Protein AF-A0A1Q4DWU5-F1 (afdb_monomer)

Solvent-accessible surface area (backbone atoms only — not comparable to full-atom values): 11164 Å² total; per-residue (Å²): 137,92,75,84,68,72,57,76,42,48,89,75,45,65,51,62,56,67,57,44,52,47,41,20,45,49,22,41,52,45,19,73,73,72,63,40,45,32,30,39,18,28,16,42,32,33,36,22,59,50,69,76,52,41,38,74,45,54,59,49,77,77,74,81,66,44,69,54,53,47,50,46,49,28,48,32,16,44,53,54,50,30,61,77,66,71,48,82,87,72,69,56,56,65,53,18,52,76,57,73,41,86,69,61,72,54,55,100,68,55,66,48,24,28,48,18,30,27,44,37,37,30,33,39,65,58,57,45,51,101,82,64,69,51,57,68,76,54,96,66,51,52,55,46,97,88,65,49,71,50,50,31,70,57,48,25,52,52,50,52,66,70,70,53,86,86,74,51,72,69,58,51,52,49,48,43,51,54,16,45,52,49,28,54,48,17,54,52,44,47,53,50,36,55,49,52,52,53,56,62,75,73,110

Structure (mmCIF, N/CA/C/O backbone):
data_AF-A0A1Q4DWU5-F1
#
_entry.id   AF-A0A1Q4DWU5-F1
#
loop_
_atom_site.group_PDB
_atom_site.id
_atom_site.type_symbol
_atom_site.label_atom_id
_atom_site.label_alt_id
_atom_site.label_comp_id
_atom_site.label_asym_id
_atom_site.label_entity_id
_atom_site.label_seq_id
_atom_site.pdbx_PDB_ins_code
_atom_site.Cartn_x
_atom_site.Cartn_y
_atom_site.Cartn_z
_atom_site.occupancy
_atom_site.B_iso_or_equiv
_atom_site.auth_seq_id
_atom_site.auth_comp_id
_atom_site.auth_asym_id
_atom_site.auth_atom_id
_atom_site.pdbx_PDB_model_num
ATOM 1 N N . MET A 1 1 ? -1.411 -26.785 6.746 1.00 30.00 1 MET A N 1
ATOM 2 C CA . MET A 1 1 ? -1.845 -26.605 5.343 1.00 30.00 1 MET A CA 1
ATOM 3 C C . MET A 1 1 ? -2.595 -25.284 5.249 1.00 30.00 1 MET A C 1
ATOM 5 O O . MET A 1 1 ? -3.750 -25.241 5.637 1.00 30.00 1 MET A O 1
ATOM 9 N N . VAL A 1 2 ? -1.939 -24.207 4.807 1.00 31.06 2 VAL A N 1
ATOM 10 C CA . VAL A 1 2 ? -2.615 -22.967 4.379 1.00 31.06 2 VAL A CA 1
ATOM 11 C C . VAL A 1 2 ? -2.382 -22.872 2.876 1.00 31.06 2 VAL A C 1
ATOM 13 O O . VAL A 1 2 ? -1.533 -22.138 2.388 1.00 31.06 2 VAL A O 1
ATOM 16 N N . THR A 1 3 ? -3.029 -23.775 2.150 1.00 35.12 3 THR A N 1
ATOM 17 C CA . THR A 1 3 ? -3.016 -23.821 0.689 1.00 35.12 3 THR A CA 1
ATOM 18 C C . THR A 1 3 ? -4.272 -23.129 0.184 1.00 35.12 3 THR A C 1
ATOM 20 O O . THR A 1 3 ? -5.375 -23.575 0.480 1.00 35.12 3 THR A O 1
ATOM 23 N N . SER A 1 4 ? -4.084 -22.067 -0.599 1.00 34.62 4 SER A 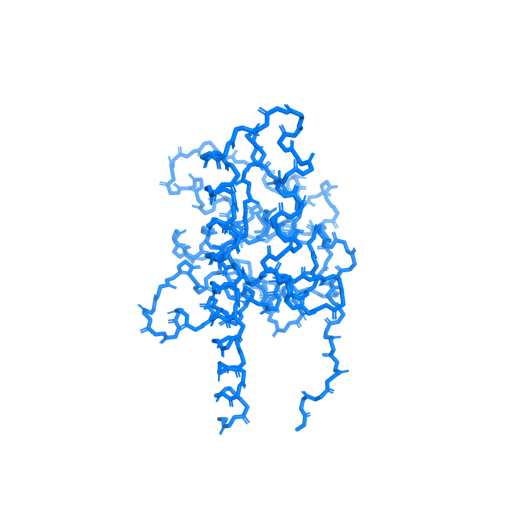N 1
ATOM 24 C CA . SER A 1 4 ? -5.008 -21.643 -1.659 1.00 34.62 4 SER A CA 1
ATOM 25 C C . SER A 1 4 ? -6.453 -21.317 -1.272 1.00 34.62 4 SER A C 1
ATOM 27 O O . SER A 1 4 ? -7.364 -21.538 -2.061 1.00 34.62 4 SER A O 1
ATOM 29 N N . ALA A 1 5 ? -6.669 -20.676 -0.130 1.00 36.44 5 ALA A N 1
ATOM 30 C CA . ALA A 1 5 ? -7.595 -19.556 -0.154 1.00 36.44 5 ALA A CA 1
ATOM 31 C C . ALA A 1 5 ? -6.718 -18.321 -0.348 1.00 36.44 5 ALA A C 1
ATOM 33 O O . ALA A 1 5 ? -6.124 -17.818 0.604 1.00 36.44 5 ALA A O 1
ATOM 34 N N . LEU A 1 6 ? -6.603 -17.832 -1.586 1.00 45.16 6 LEU A N 1
ATOM 35 C CA . LEU A 1 6 ? -6.557 -16.383 -1.739 1.00 45.16 6 LEU A CA 1
ATOM 36 C C . LEU A 1 6 ? -7.741 -15.902 -0.898 1.00 45.16 6 LEU A C 1
ATOM 38 O O . LEU A 1 6 ? -8.879 -16.150 -1.292 1.00 45.16 6 LEU A O 1
ATOM 42 N N . LEU A 1 7 ? -7.502 -15.347 0.298 1.00 51.59 7 LEU A N 1
ATOM 43 C CA . LEU A 1 7 ? -8.515 -14.518 0.946 1.00 51.59 7 LEU A CA 1
ATOM 44 C C . LEU A 1 7 ? -8.935 -13.574 -0.165 1.00 51.59 7 LEU A C 1
ATOM 46 O O . LEU A 1 7 ? -8.073 -12.864 -0.689 1.00 51.59 7 LEU A O 1
ATOM 50 N N . ALA A 1 8 ? -10.169 -13.731 -0.646 1.00 59.22 8 ALA A N 1
ATOM 51 C CA . ALA A 1 8 ? -10.635 -13.044 -1.831 1.00 59.22 8 ALA A CA 1
ATOM 52 C C . ALA A 1 8 ? -10.544 -11.563 -1.499 1.00 59.22 8 ALA A C 1
ATOM 54 O O . ALA A 1 8 ? -11.372 -11.043 -0.750 1.00 59.22 8 ALA A O 1
ATOM 55 N N . ALA A 1 9 ? -9.457 -10.926 -1.937 1.00 65.94 9 ALA A N 1
ATOM 56 C CA . ALA A 1 9 ? -9.228 -9.545 -1.592 1.00 65.94 9 ALA A CA 1
ATOM 57 C C . ALA A 1 9 ? -10.426 -8.765 -2.140 1.00 65.94 9 ALA A C 1
ATOM 59 O O . ALA A 1 9 ? -10.923 -9.116 -3.220 1.00 65.94 9 ALA A O 1
ATOM 60 N N . PRO A 1 10 ? -10.937 -7.775 -1.399 1.00 80.25 10 PRO A N 1
ATOM 61 C CA . PRO A 1 10 ? -12.191 -7.152 -1.771 1.00 80.25 10 PRO A CA 1
ATOM 62 C C . PRO A 1 10 ? -12.153 -6.631 -3.212 1.00 80.25 10 PRO A C 1
ATOM 64 O O . PRO A 1 10 ? -11.200 -5.967 -3.616 1.00 80.25 10 PRO A O 1
ATOM 67 N N . SER A 1 11 ? -13.194 -6.914 -3.997 1.00 85.00 11 SER A N 1
ATOM 68 C CA . SER A 1 11 ? -13.234 -6.583 -5.432 1.00 85.00 11 SER A CA 1
ATOM 69 C C . SER A 1 11 ? -13.204 -5.081 -5.726 1.00 85.00 11 SER A C 1
ATOM 71 O O . SER A 1 11 ? -13.008 -4.685 -6.869 1.00 85.00 11 SER A O 1
ATOM 73 N N . TRP A 1 12 ? -13.428 -4.243 -4.711 1.00 91.44 12 TRP A N 1
ATOM 74 C CA . TRP A 1 12 ? -13.383 -2.787 -4.822 1.00 91.44 12 TRP A CA 1
ATOM 75 C C . TRP A 1 12 ? -11.960 -2.215 -4.787 1.00 91.44 12 TRP A C 1
ATOM 77 O O . TRP A 1 12 ? -11.798 -1.024 -5.049 1.00 91.44 12 TRP A O 1
ATOM 87 N N . LEU A 1 13 ? -10.942 -3.015 -4.443 1.00 90.88 13 LEU A N 1
ATOM 88 C CA . LEU A 1 13 ? -9.556 -2.552 -4.395 1.00 90.88 13 LEU A CA 1
ATOM 89 C C . LEU A 1 13 ? -9.135 -1.975 -5.751 1.00 90.88 13 LEU A C 1
ATOM 91 O O . LEU A 1 13 ? -9.253 -2.625 -6.787 1.00 90.88 13 LEU A O 1
ATOM 95 N N . ALA A 1 14 ? -8.550 -0.780 -5.732 1.00 90.75 14 ALA A N 1
ATOM 96 C CA . ALA A 1 14 ? -7.995 -0.144 -6.926 1.00 90.75 14 ALA A CA 1
ATOM 97 C C . ALA A 1 14 ? -6.667 -0.782 -7.383 1.00 90.75 14 ALA A C 1
ATOM 99 O O . ALA A 1 14 ? -6.064 -0.349 -8.365 1.00 90.75 14 ALA A O 1
ATOM 100 N N . VAL A 1 15 ? -6.174 -1.777 -6.642 1.00 88.00 15 VAL A N 1
ATOM 101 C CA . VAL A 1 15 ? -4.886 -2.441 -6.851 1.00 88.00 15 VAL A CA 1
ATOM 102 C C . VAL A 1 15 ? -5.065 -3.959 -6.826 1.00 88.00 15 VAL A C 1
ATOM 104 O O . VAL A 1 15 ? -5.954 -4.452 -6.128 1.00 88.00 15 VAL A O 1
ATOM 107 N N . PRO A 1 16 ? -4.212 -4.726 -7.527 1.00 86.94 16 PRO A N 1
ATOM 108 C CA . PRO A 1 16 ? -4.293 -6.180 -7.496 1.00 86.94 16 PRO A CA 1
ATOM 109 C C . PRO A 1 16 ? -4.149 -6.736 -6.075 1.00 86.94 16 PRO A C 1
ATOM 111 O O . PRO A 1 16 ? -3.271 -6.321 -5.315 1.00 86.94 16 PRO A O 1
ATOM 114 N N . ALA A 1 17 ? -4.953 -7.749 -5.749 1.00 86.69 17 ALA A N 1
ATOM 115 C CA . ALA A 1 17 ? -4.911 -8.472 -4.475 1.00 86.69 17 ALA A CA 1
ATOM 116 C C . ALA A 1 17 ? -3.486 -8.903 -4.084 1.00 86.69 17 ALA A C 1
ATOM 118 O O . ALA A 1 17 ? -3.044 -8.701 -2.953 1.00 86.69 17 ALA A O 1
ATOM 119 N N . ALA A 1 18 ? -2.744 -9.450 -5.052 1.00 87.25 18 ALA A N 1
ATOM 120 C CA . ALA A 1 18 ? -1.368 -9.900 -4.867 1.00 87.25 18 ALA A CA 1
ATOM 121 C C . ALA A 1 18 ? -0.446 -8.778 -4.365 1.00 87.25 18 ALA A C 1
ATOM 123 O O . ALA A 1 18 ? 0.416 -9.022 -3.527 1.00 87.25 18 ALA A O 1
ATOM 124 N N . SER A 1 19 ? -0.661 -7.536 -4.808 1.00 90.69 19 SER A N 1
ATOM 125 C CA . SER A 1 19 ? 0.119 -6.392 -4.338 1.00 90.69 19 SER A CA 1
ATOM 126 C C . SER A 1 19 ? -0.148 -6.085 -2.864 1.00 90.69 19 SER A C 1
ATOM 128 O O . SER A 1 19 ? 0.784 -5.725 -2.147 1.00 90.69 19 SER A O 1
ATOM 130 N N . VAL A 1 20 ? -1.393 -6.226 -2.392 1.00 92.12 20 VAL A N 1
ATOM 131 C CA . VAL A 1 20 ? -1.734 -6.036 -0.969 1.00 92.12 20 VAL A CA 1
ATOM 132 C C . VAL A 1 20 ? -1.068 -7.119 -0.120 1.00 92.12 20 VAL A C 1
ATOM 134 O O . VAL A 1 20 ? -0.499 -6.819 0.929 1.00 92.12 20 VAL A O 1
ATOM 137 N N . PHE A 1 21 ? -1.052 -8.361 -0.608 1.00 91.69 21 PHE A N 1
ATOM 138 C CA . PHE A 1 21 ? -0.332 -9.460 0.035 1.00 91.69 21 PHE A CA 1
ATOM 139 C C . PHE A 1 21 ? 1.185 -9.243 0.078 1.00 91.69 21 PHE A C 1
ATOM 141 O O . PHE A 1 21 ? 1.796 -9.452 1.126 1.00 91.69 21 PHE A O 1
ATOM 148 N N . ASP A 1 22 ? 1.804 -8.806 -1.021 1.00 94.12 22 ASP A N 1
ATOM 149 C CA . ASP A 1 22 ? 3.233 -8.477 -1.039 1.00 94.12 22 ASP A CA 1
ATOM 150 C C . ASP A 1 22 ? 3.536 -7.339 -0.043 1.00 94.12 22 ASP A C 1
ATOM 152 O O . ASP A 1 22 ? 4.499 -7.429 0.721 1.00 94.12 22 ASP A O 1
ATOM 156 N N . ALA A 1 23 ? 2.684 -6.304 0.010 1.00 95.38 23 ALA A N 1
ATOM 157 C CA . ALA A 1 23 ? 2.821 -5.189 0.949 1.00 95.38 23 ALA A CA 1
ATOM 158 C C . ALA A 1 23 ? 2.743 -5.651 2.410 1.00 95.38 23 ALA A C 1
ATOM 160 O O . ALA A 1 23 ? 3.571 -5.234 3.219 1.00 95.38 23 ALA A O 1
ATOM 161 N N . LEU A 1 24 ? 1.795 -6.540 2.734 1.00 95.44 24 LEU A N 1
ATOM 162 C CA . LEU A 1 24 ? 1.675 -7.156 4.055 1.00 95.44 24 LEU A CA 1
ATOM 163 C C . LEU A 1 24 ? 2.987 -7.820 4.471 1.00 95.44 24 LEU A C 1
ATOM 165 O O . LEU A 1 24 ? 3.524 -7.505 5.531 1.00 95.44 24 LEU A O 1
ATOM 169 N N . TRP A 1 25 ? 3.497 -8.741 3.651 1.00 95.75 25 TRP A N 1
ATOM 170 C CA . TRP A 1 25 ? 4.667 -9.530 4.023 1.00 95.75 25 TRP A CA 1
ATOM 171 C C . TRP A 1 25 ? 5.922 -8.673 4.124 1.00 95.75 25 TRP A C 1
ATOM 173 O O . TRP A 1 25 ? 6.641 -8.786 5.112 1.00 95.75 25 TRP A O 1
ATOM 183 N N . LEU A 1 26 ? 6.167 -7.788 3.156 1.00 97.06 26 LEU A N 1
ATOM 184 C CA . LEU A 1 26 ? 7.349 -6.925 3.169 1.00 97.06 26 LEU A CA 1
ATOM 185 C C . LEU A 1 26 ? 7.334 -5.972 4.368 1.00 97.06 26 LEU A C 1
ATOM 187 O O . LEU A 1 26 ? 8.302 -5.943 5.126 1.00 97.06 26 LEU A O 1
ATOM 191 N N . ALA A 1 27 ? 6.213 -5.290 4.613 1.00 97.19 27 ALA A N 1
ATOM 192 C CA . ALA A 1 27 ? 6.087 -4.393 5.758 1.00 97.19 27 ALA A CA 1
ATOM 193 C C . ALA A 1 27 ? 6.145 -5.143 7.100 1.00 97.19 27 ALA A C 1
ATOM 195 O O . ALA A 1 27 ? 6.739 -4.659 8.061 1.00 97.19 27 ALA A O 1
ATOM 196 N N . PHE A 1 28 ? 5.585 -6.355 7.175 1.00 95.50 28 PHE A N 1
ATOM 197 C CA . PHE A 1 28 ? 5.704 -7.201 8.363 1.00 95.50 28 PHE A CA 1
ATOM 198 C C . PHE A 1 28 ? 7.158 -7.601 8.632 1.00 95.50 28 PHE A C 1
ATOM 200 O O . PHE A 1 28 ? 7.596 -7.590 9.783 1.00 95.50 28 PHE A O 1
ATOM 207 N N . GLY A 1 29 ? 7.915 -7.939 7.585 1.00 95.25 29 GLY A N 1
ATOM 208 C CA . GLY A 1 29 ? 9.342 -8.234 7.684 1.00 95.25 29 GLY A CA 1
ATOM 209 C C . GLY A 1 29 ? 10.140 -7.053 8.233 1.00 95.25 29 GLY A C 1
ATOM 210 O O . GLY A 1 29 ? 10.940 -7.242 9.152 1.00 95.25 29 GLY A O 1
ATOM 211 N N . ASP A 1 30 ? 9.875 -5.852 7.717 1.00 94.69 30 ASP A N 1
ATOM 212 C CA . ASP A 1 30 ? 10.510 -4.615 8.175 1.00 94.69 30 ASP A CA 1
ATOM 213 C C . ASP A 1 30 ? 10.154 -4.331 9.640 1.00 94.69 30 ASP A C 1
ATOM 215 O O . ASP A 1 30 ? 11.046 -4.230 10.481 1.00 94.69 30 ASP A O 1
ATOM 219 N N . TRP A 1 31 ? 8.865 -4.342 10.000 1.00 94.94 31 TRP A N 1
ATOM 220 C CA . TRP A 1 31 ? 8.426 -4.140 11.385 1.00 94.94 31 TRP A CA 1
ATOM 221 C C . TRP A 1 31 ? 9.013 -5.174 12.354 1.00 94.94 31 TRP A C 1
ATOM 223 O O . TRP A 1 31 ? 9.442 -4.828 13.456 1.00 94.94 31 TRP A O 1
ATOM 233 N N . ARG A 1 32 ? 9.073 -6.452 11.9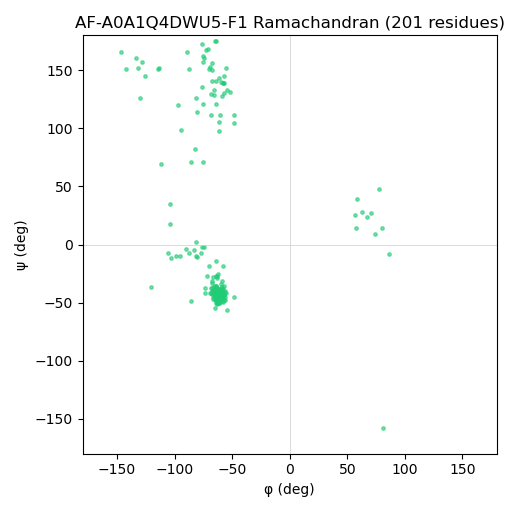65 1.00 93.50 32 ARG A N 1
ATOM 234 C CA . ARG A 1 32 ? 9.641 -7.514 12.808 1.00 93.50 32 ARG A CA 1
ATOM 235 C C . ARG A 1 32 ? 11.134 -7.305 13.062 1.00 93.50 32 ARG A C 1
ATOM 237 O O . ARG A 1 32 ? 11.602 -7.648 14.147 1.00 93.50 32 ARG A O 1
ATOM 244 N N . HIS A 1 33 ? 11.868 -6.786 12.080 1.00 92.00 33 HIS A N 1
ATOM 245 C CA . HIS A 1 33 ? 13.316 -6.623 12.164 1.00 92.00 33 HIS A CA 1
ATOM 246 C C . HIS A 1 33 ? 13.734 -5.311 12.836 1.00 92.00 33 HIS A C 1
ATOM 248 O O . HIS A 1 33 ? 14.567 -5.333 13.737 1.00 92.00 33 HIS A O 1
ATOM 254 N N . SER A 1 34 ? 13.153 -4.182 12.426 1.00 91.75 34 SER A N 1
ATOM 255 C CA . SER A 1 34 ? 13.571 -2.841 12.858 1.00 91.75 34 SER A CA 1
ATOM 256 C C . SER A 1 34 ? 12.626 -2.187 13.865 1.00 91.75 34 SER A C 1
ATOM 258 O O . SER A 1 34 ? 12.946 -1.122 14.385 1.00 91.75 34 SER A O 1
ATOM 260 N N . ARG A 1 35 ? 11.462 -2.796 14.141 1.00 93.88 35 ARG A N 1
ATOM 261 C CA . ARG A 1 35 ? 10.367 -2.187 14.920 1.00 93.88 35 ARG A CA 1
ATOM 262 C C . ARG A 1 35 ? 9.875 -0.857 14.342 1.00 93.88 35 ARG A C 1
ATOM 264 O O . ARG A 1 35 ? 9.283 -0.064 15.067 1.00 93.88 35 ARG A O 1
ATOM 271 N N . ASP A 1 36 ? 10.051 -0.647 13.036 1.00 96.25 36 ASP A N 1
ATOM 272 C CA . ASP A 1 36 ? 9.514 0.516 12.331 1.00 96.25 36 ASP A CA 1
ATOM 273 C C . ASP A 1 36 ? 7.979 0.551 12.427 1.00 96.25 36 ASP A C 1
ATOM 275 O O . ASP A 1 36 ? 7.271 -0.288 11.862 1.00 96.25 36 ASP A O 1
ATOM 279 N N . LEU A 1 37 ? 7.458 1.533 13.166 1.00 97.06 37 LEU A N 1
ATOM 280 C CA . LEU A 1 37 ? 6.027 1.705 13.403 1.00 97.06 37 LEU A CA 1
ATOM 281 C C . LEU A 1 37 ? 5.259 2.075 12.130 1.00 97.06 37 LEU A C 1
ATOM 283 O O . LEU A 1 37 ? 4.091 1.700 12.014 1.00 97.06 37 LEU A O 1
ATOM 287 N N . HIS A 1 38 ? 5.899 2.738 11.161 1.00 97.19 38 HIS A N 1
ATOM 288 C CA . HIS A 1 38 ? 5.291 2.982 9.855 1.00 97.19 38 HIS A CA 1
ATOM 289 C C . HIS A 1 38 ? 5.025 1.658 9.144 1.00 97.19 38 HIS A C 1
ATOM 291 O O . HIS A 1 38 ? 3.894 1.389 8.737 1.00 97.19 38 HIS A O 1
ATOM 297 N N . ALA A 1 39 ? 6.039 0.792 9.074 1.00 97.19 39 ALA A N 1
ATOM 298 C CA . ALA A 1 39 ? 5.903 -0.550 8.519 1.00 97.19 39 ALA A CA 1
ATOM 299 C C . ALA A 1 39 ? 4.864 -1.388 9.289 1.00 97.19 39 ALA A C 1
ATOM 301 O O . ALA A 1 39 ? 4.073 -2.106 8.679 1.00 97.19 39 ALA A O 1
ATOM 302 N N . GLY A 1 40 ? 4.787 -1.236 10.616 1.00 97.06 40 GLY A N 1
ATOM 303 C CA . GLY A 1 40 ? 3.744 -1.855 11.442 1.00 97.06 40 GLY A CA 1
ATOM 304 C C . GLY A 1 40 ? 2.329 -1.433 11.028 1.00 97.06 40 GLY A C 1
ATOM 305 O O . GLY A 1 40 ? 1.472 -2.289 10.795 1.00 97.06 40 GLY A O 1
ATOM 306 N N . GLY A 1 41 ? 2.104 -0.127 10.853 1.00 97.62 41 GLY A N 1
ATOM 307 C CA . GLY A 1 41 ? 0.837 0.418 10.362 1.00 97.62 41 GLY A CA 1
ATOM 308 C C . GLY A 1 41 ? 0.473 -0.094 8.964 1.00 97.62 41 GLY A C 1
ATOM 309 O O . GLY A 1 41 ? -0.676 -0.475 8.732 1.00 97.62 41 GLY A O 1
ATOM 310 N N . VAL A 1 42 ? 1.448 -0.184 8.050 1.00 97.81 42 VAL A N 1
ATOM 311 C CA . VAL A 1 42 ? 1.253 -0.771 6.710 1.00 97.81 42 VAL A CA 1
ATOM 312 C C . VAL A 1 42 ? 0.844 -2.243 6.807 1.00 97.81 42 VAL A C 1
ATOM 314 O O . VAL A 1 42 ? -0.163 -2.643 6.221 1.00 97.81 42 VAL A O 1
ATOM 317 N N . ALA A 1 43 ? 1.587 -3.046 7.572 1.00 96.62 43 ALA A N 1
ATOM 318 C CA . ALA A 1 43 ? 1.354 -4.481 7.697 1.00 96.62 43 ALA A CA 1
ATOM 319 C C . ALA A 1 43 ? -0.027 -4.794 8.291 1.00 96.62 43 ALA A C 1
ATOM 321 O O . ALA A 1 43 ? -0.772 -5.597 7.733 1.00 96.62 43 ALA A O 1
ATOM 322 N N . VAL A 1 44 ? -0.410 -4.140 9.394 1.00 96.00 44 VAL A N 1
ATOM 323 C CA . VAL A 1 44 ? -1.722 -4.379 10.023 1.00 96.00 44 VAL A CA 1
ATOM 324 C C . VAL A 1 44 ? -2.861 -3.953 9.104 1.00 96.00 44 VAL A C 1
ATOM 326 O O . VAL A 1 44 ? -3.849 -4.674 8.995 1.00 96.00 44 VAL A O 1
ATOM 329 N N . THR A 1 45 ? -2.703 -2.843 8.386 1.00 96.94 45 THR A N 1
ATOM 330 C CA . THR A 1 45 ? -3.707 -2.381 7.421 1.00 96.94 45 THR A CA 1
ATOM 331 C C . THR A 1 45 ? -3.874 -3.362 6.266 1.00 96.94 45 THR A C 1
ATOM 333 O O . THR A 1 45 ? -4.998 -3.716 5.922 1.00 96.94 45 THR A O 1
ATOM 336 N N . ALA A 1 46 ? -2.776 -3.854 5.687 1.00 95.25 46 ALA A N 1
ATOM 337 C CA . ALA A 1 46 ? -2.837 -4.850 4.622 1.00 95.25 46 ALA A CA 1
ATOM 338 C C . ALA A 1 46 ? -3.468 -6.170 5.112 1.00 95.25 46 ALA A C 1
ATOM 340 O O . ALA A 1 46 ? -4.284 -6.759 4.409 1.00 95.25 46 ALA A O 1
ATOM 341 N N . ALA A 1 47 ? -3.169 -6.601 6.343 1.00 92.88 47 ALA A N 1
ATOM 342 C CA . ALA A 1 47 ? -3.813 -7.766 6.952 1.00 92.88 47 ALA A CA 1
ATOM 343 C C . ALA A 1 47 ? -5.318 -7.557 7.200 1.00 92.88 47 ALA A C 1
ATOM 345 O O . ALA A 1 47 ? -6.100 -8.489 7.011 1.00 92.88 47 ALA A O 1
ATOM 346 N N . TRP A 1 48 ? -5.725 -6.353 7.615 1.00 94.31 48 TRP A N 1
ATOM 347 C CA . TRP A 1 48 ? -7.130 -5.982 7.790 1.00 94.31 48 TRP A CA 1
ATOM 348 C C . TRP A 1 48 ? -7.894 -5.999 6.464 1.00 94.31 48 TRP A C 1
ATOM 350 O O . TRP A 1 48 ? -8.957 -6.607 6.393 1.00 94.31 48 TRP A O 1
ATOM 360 N N . LEU A 1 49 ? -7.324 -5.433 5.393 1.00 93.12 49 LEU A N 1
ATOM 361 C CA . LEU A 1 49 ? -7.909 -5.476 4.044 1.00 93.12 49 LEU A CA 1
ATOM 362 C C . LEU A 1 49 ? -8.109 -6.912 3.534 1.00 93.12 49 LEU A C 1
ATOM 364 O O . LEU A 1 49 ? -9.058 -7.177 2.801 1.00 93.12 49 LEU A O 1
ATOM 368 N N . CYS A 1 50 ? -7.248 -7.843 3.950 1.00 87.12 50 CYS A N 1
ATOM 369 C CA . CYS A 1 50 ? -7.398 -9.270 3.670 1.00 87.12 50 CYS A CA 1
ATOM 370 C C . CYS A 1 50 ? -8.373 -9.992 4.624 1.00 87.12 50 CYS A C 1
ATOM 372 O O . CYS A 1 50 ? -8.525 -11.201 4.504 1.00 87.12 50 CYS A O 1
ATOM 374 N N . GLY A 1 51 ? -9.018 -9.301 5.571 1.00 83.75 51 GLY A N 1
ATOM 375 C CA . GLY A 1 51 ? -9.998 -9.870 6.505 1.00 83.75 51 GLY A CA 1
ATOM 376 C C . GLY A 1 51 ? -9.409 -10.615 7.711 1.00 83.75 51 GLY A C 1
ATOM 377 O O . GLY A 1 51 ? -10.128 -11.343 8.388 1.00 83.75 51 GLY A O 1
ATOM 378 N N . CYS A 1 52 ? -8.113 -10.465 8.000 1.00 78.00 52 CYS A N 1
ATOM 379 C CA . CYS A 1 52 ? -7.422 -11.262 9.026 1.00 78.00 52 CYS A CA 1
ATOM 380 C C . CYS A 1 52 ? -7.331 -10.597 10.409 1.00 78.00 52 CYS A C 1
ATOM 382 O O . CYS A 1 52 ? -6.830 -11.210 11.356 1.00 78.00 52 CYS A O 1
ATOM 384 N N . ARG A 1 53 ? -7.677 -9.313 10.526 1.00 84.00 53 ARG A N 1
ATOM 385 C CA . ARG A 1 53 ? -7.400 -8.472 11.705 1.00 84.00 53 ARG A CA 1
ATOM 386 C C . ARG A 1 53 ? -8.524 -7.454 11.909 1.00 84.00 53 ARG A C 1
ATOM 388 O O . ARG A 1 53 ? -9.307 -7.280 10.989 1.00 84.00 53 ARG A O 1
ATOM 395 N N . PRO A 1 54 ? -8.614 -6.795 13.072 1.00 91.50 54 PRO A N 1
ATOM 396 C CA . PRO A 1 54 ? -9.407 -5.575 13.224 1.00 91.50 54 PRO A CA 1
ATOM 397 C C . PRO A 1 54 ? -8.787 -4.368 12.509 1.00 91.50 54 PRO A C 1
ATOM 399 O O . PRO A 1 54 ? -7.620 -4.404 12.105 1.00 91.50 54 PRO A O 1
ATOM 402 N N . GLY A 1 55 ? -9.573 -3.293 12.407 1.00 92.19 55 GLY A N 1
ATOM 403 C CA . GLY A 1 55 ? -9.177 -2.013 11.832 1.00 92.19 55 GLY A CA 1
ATOM 404 C C . GLY A 1 55 ? -7.877 -1.473 12.454 1.00 92.19 55 GLY A C 1
ATOM 405 O O . GLY A 1 55 ? -7.737 -1.460 13.680 1.00 92.19 55 GLY A O 1
ATOM 406 N N . PRO A 1 56 ? -6.893 -1.045 11.645 1.00 95.94 56 PRO A N 1
ATOM 407 C CA . PRO A 1 56 ? -5.562 -0.645 12.112 1.00 95.94 56 PRO A CA 1
ATOM 408 C C . PRO A 1 56 ? -5.537 0.557 13.069 1.00 95.94 56 PRO A C 1
ATOM 410 O O . PRO A 1 56 ? -4.580 0.693 13.840 1.00 95.94 56 PRO A O 1
ATOM 413 N N . VAL A 1 57 ? -6.537 1.433 13.014 1.00 97.62 57 VAL A N 1
ATOM 414 C CA . VAL A 1 57 ? -6.620 2.705 13.745 1.00 97.62 57 VAL A CA 1
ATOM 415 C C . VAL A 1 57 ? -7.845 2.749 14.653 1.00 97.62 57 VAL A C 1
ATOM 417 O O . VAL A 1 57 ? -7.741 3.264 15.762 1.00 97.62 57 VAL A O 1
ATOM 420 N N . THR A 1 58 ? -8.977 2.182 14.239 1.00 96.56 58 THR A N 1
ATOM 421 C CA . THR A 1 58 ? -10.204 2.178 15.056 1.00 96.56 58 THR A CA 1
ATOM 422 C C . THR A 1 58 ? -10.431 0.873 15.819 1.00 96.56 58 THR A C 1
ATOM 424 O O . THR A 1 58 ? -11.317 0.817 16.663 1.00 96.56 58 THR A O 1
ATOM 427 N N . GLU A 1 59 ? -9.658 -0.184 15.536 1.00 94.31 59 GLU A N 1
ATOM 428 C CA . GLU A 1 59 ? -9.839 -1.539 16.090 1.00 94.31 59 GLU A CA 1
ATOM 429 C C . GLU A 1 59 ? -11.221 -2.170 15.825 1.00 94.31 59 GLU A C 1
ATOM 431 O O . GLU A 1 59 ? -11.556 -3.212 16.392 1.00 94.31 59 GLU A O 1
ATOM 436 N N . ARG A 1 60 ? -12.010 -1.609 14.898 1.00 90.94 60 ARG A N 1
ATOM 437 C CA . ARG A 1 60 ? -13.306 -2.181 14.517 1.00 90.94 60 ARG A CA 1
ATOM 438 C C . ARG A 1 60 ? -13.151 -3.561 13.870 1.00 90.94 60 ARG A C 1
ATOM 440 O O . ARG A 1 60 ? -12.251 -3.784 13.062 1.00 90.94 60 ARG A O 1
ATOM 447 N N . PHE A 1 61 ? -14.064 -4.475 14.186 1.00 86.25 61 PHE A N 1
ATOM 448 C CA . PHE A 1 61 ? -14.088 -5.852 13.662 1.00 86.25 61 PHE A CA 1
ATOM 449 C C . PHE A 1 61 ? -15.155 -6.078 12.577 1.00 86.25 61 PHE A C 1
ATOM 451 O O . PHE A 1 61 ? -15.524 -7.212 12.284 1.00 86.25 61 PHE A O 1
ATOM 458 N N . GLU A 1 62 ? -15.664 -5.006 11.974 1.00 82.88 62 GLU A N 1
ATOM 459 C CA . GLU A 1 62 ? -16.673 -5.087 10.917 1.00 82.88 62 GLU A CA 1
ATOM 460 C C . GLU A 1 62 ? -16.106 -5.764 9.657 1.00 82.88 62 GLU A C 1
ATOM 462 O O . GLU A 1 62 ? -15.049 -5.384 9.145 1.00 82.88 62 GLU A O 1
ATOM 467 N N . GLY A 1 63 ? -16.818 -6.779 9.160 1.00 78.81 63 GLY A N 1
ATOM 468 C CA . GLY A 1 63 ? -16.468 -7.532 7.959 1.00 78.81 63 GLY A CA 1
ATOM 469 C C . GLY A 1 63 ? -17.717 -7.901 7.145 1.00 78.81 63 GLY A C 1
ATOM 470 O O . GLY A 1 63 ? -18.783 -8.081 7.734 1.00 78.81 63 GLY A O 1
ATOM 471 N N . PRO A 1 64 ? -17.614 -8.047 5.810 1.00 86.25 64 PRO A N 1
ATOM 472 C CA . PRO A 1 64 ? -16.414 -7.864 4.988 1.00 86.25 64 PRO A CA 1
ATOM 473 C C . PRO A 1 64 ? -15.978 -6.393 4.896 1.00 86.25 64 PRO A C 1
ATOM 475 O O . PRO A 1 64 ? -16.805 -5.488 4.982 1.00 86.25 64 PRO A O 1
ATOM 478 N N . VAL A 1 65 ? -14.678 -6.147 4.693 1.00 90.94 65 VAL A N 1
ATOM 479 C CA . VAL A 1 65 ? -14.169 -4.777 4.527 1.00 90.94 65 VAL A CA 1
ATOM 480 C C . VAL A 1 65 ? -14.676 -4.211 3.202 1.00 90.94 65 VAL A C 1
ATOM 482 O O . VAL A 1 65 ? -14.277 -4.669 2.130 1.00 90.94 65 VAL A O 1
ATOM 485 N N . THR A 1 66 ? -15.566 -3.223 3.270 1.00 93.50 66 THR A N 1
ATOM 486 C CA . THR A 1 66 ? -16.083 -2.482 2.110 1.00 93.50 66 THR A CA 1
ATOM 487 C C . THR A 1 66 ? -15.201 -1.271 1.796 1.00 93.50 66 THR A C 1
ATOM 489 O O . THR A 1 66 ? -14.392 -0.848 2.624 1.00 93.50 66 THR A O 1
ATOM 492 N N . SER A 1 67 ? -15.364 -0.679 0.609 1.00 94.75 67 SER A N 1
ATOM 493 C CA . SER A 1 67 ? -14.667 0.563 0.252 1.00 94.75 67 SER A CA 1
ATOM 494 C C . SER A 1 67 ? -15.036 1.711 1.195 1.00 94.75 67 SER A C 1
ATOM 496 O O . SER A 1 67 ? -14.156 2.462 1.603 1.00 94.75 67 SER A O 1
ATOM 498 N N . ALA A 1 68 ? -16.308 1.807 1.597 1.00 95.56 68 ALA A N 1
ATOM 499 C CA . ALA A 1 68 ? -16.783 2.786 2.574 1.00 95.56 68 ALA A CA 1
ATOM 500 C C . ALA A 1 68 ? -16.126 2.583 3.949 1.00 95.56 68 ALA A C 1
ATOM 502 O O . ALA A 1 68 ? -15.659 3.544 4.560 1.00 95.56 68 ALA A O 1
ATOM 503 N N . LEU A 1 69 ? -15.994 1.330 4.401 1.00 95.25 69 LEU A N 1
ATOM 504 C CA . LEU A 1 69 ? -15.311 1.019 5.656 1.00 95.25 69 LEU A CA 1
ATOM 505 C C . LEU A 1 69 ? -13.824 1.396 5.591 1.00 95.25 69 LEU A C 1
ATOM 507 O O . LEU A 1 69 ? -13.308 2.038 6.504 1.00 95.25 69 LEU A O 1
ATOM 511 N N . ALA A 1 70 ? -13.146 1.065 4.490 1.00 95.75 70 ALA A N 1
ATOM 512 C CA . ALA A 1 70 ? -11.754 1.446 4.259 1.00 95.75 70 ALA A CA 1
ATOM 513 C C . ALA A 1 70 ? -11.553 2.969 4.177 1.00 95.75 70 ALA A C 1
ATOM 515 O O . ALA A 1 70 ? -10.552 3.481 4.679 1.00 95.75 70 ALA A O 1
ATOM 516 N N . GLU A 1 71 ? -12.498 3.702 3.585 1.00 96.38 71 GLU A N 1
ATOM 517 C CA . GLU A 1 71 ? -12.481 5.167 3.539 1.00 96.38 71 GLU A CA 1
ATOM 518 C C . GLU A 1 71 ? -12.692 5.767 4.942 1.00 96.38 71 GLU A C 1
ATOM 520 O O . GLU A 1 71 ? -11.959 6.679 5.322 1.00 96.38 71 GLU A O 1
ATOM 525 N N . SER A 1 72 ? -13.588 5.203 5.762 1.00 96.69 72 SER A N 1
ATOM 526 C CA . SER A 1 72 ? -13.761 5.635 7.160 1.00 96.69 72 SER A CA 1
ATOM 527 C C . SER A 1 72 ? -12.505 5.409 8.007 1.00 96.69 72 SER A C 1
ATOM 529 O O . SER A 1 72 ? -12.079 6.296 8.747 1.00 96.69 72 SER A O 1
ATOM 531 N N . GLU A 1 73 ? -11.830 4.270 7.831 1.00 97.62 73 GLU A N 1
ATOM 532 C CA . GLU A 1 73 ? -10.572 3.973 8.516 1.00 97.62 73 GLU A CA 1
ATOM 533 C C . GLU A 1 73 ? -9.443 4.903 8.040 1.00 97.62 73 GLU A C 1
ATOM 535 O O . GLU A 1 73 ? -8.579 5.309 8.822 1.00 97.62 73 GLU A O 1
ATOM 540 N N . ARG A 1 74 ? -9.466 5.301 6.759 1.00 96.75 74 ARG A N 1
ATOM 541 C CA . ARG A 1 74 ? -8.523 6.281 6.206 1.00 96.75 74 ARG A CA 1
ATOM 542 C C . ARG A 1 74 ? -8.731 7.639 6.867 1.00 96.75 74 ARG A C 1
ATOM 544 O O . ARG A 1 74 ? -7.746 8.289 7.209 1.00 96.75 74 ARG A O 1
ATOM 551 N N . VAL A 1 75 ? -9.983 8.059 7.046 1.00 96.12 75 VAL A N 1
ATOM 552 C CA . VAL A 1 75 ? -10.327 9.298 7.755 1.00 96.12 75 VAL A CA 1
ATOM 553 C C . VAL A 1 75 ? -9.896 9.226 9.215 1.00 96.12 75 VAL A C 1
ATOM 555 O O . VAL A 1 75 ? -9.268 10.165 9.688 1.00 96.12 75 VAL A O 1
ATOM 558 N N . ALA A 1 76 ? -10.117 8.104 9.903 1.00 97.25 76 ALA A N 1
ATOM 559 C CA . ALA A 1 76 ? -9.611 7.914 11.261 1.00 97.25 76 ALA A CA 1
ATOM 560 C C . ALA A 1 76 ? -8.080 8.074 11.333 1.00 97.25 76 ALA A C 1
ATOM 562 O O . ALA A 1 76 ? -7.565 8.765 12.210 1.00 97.25 76 ALA A O 1
ATOM 563 N N . ALA A 1 77 ? -7.340 7.506 10.376 1.00 97.25 77 ALA A N 1
ATOM 564 C CA . ALA A 1 77 ? -5.894 7.703 10.281 1.00 97.25 77 ALA A CA 1
ATOM 565 C C . ALA A 1 77 ? -5.516 9.170 9.991 1.00 97.25 77 ALA A C 1
ATOM 567 O O . ALA A 1 77 ? -4.551 9.677 10.560 1.00 97.25 77 ALA A O 1
ATOM 568 N N . GLN A 1 78 ? -6.274 9.857 9.130 1.00 95.75 78 GLN A N 1
ATOM 569 C CA . GLN A 1 78 ? -6.071 11.271 8.806 1.00 95.75 78 GLN A CA 1
ATOM 570 C C . GLN A 1 78 ? -6.294 12.173 10.025 1.00 95.75 78 GLN A C 1
ATOM 572 O O . GLN A 1 78 ? -5.475 13.052 10.255 1.00 95.75 78 GLN A O 1
ATOM 577 N N . LEU A 1 79 ? -7.319 11.916 10.846 1.00 96.06 79 LEU A N 1
ATOM 578 C CA . LEU A 1 79 ? -7.571 12.675 12.076 1.00 96.06 79 LEU A CA 1
ATOM 579 C C . LEU A 1 79 ? -6.371 12.650 13.027 1.00 96.06 79 LEU A C 1
ATOM 581 O O . LEU A 1 79 ? -5.990 13.691 13.552 1.00 96.06 79 LEU A O 1
ATOM 585 N N . VAL A 1 80 ? -5.738 11.483 13.199 1.00 96.75 80 VAL A N 1
ATOM 586 C CA . VAL A 1 80 ? -4.510 11.375 14.003 1.00 96.75 80 VAL A CA 1
ATOM 587 C C . VAL A 1 80 ? -3.402 12.240 13.396 1.00 96.75 80 VAL A C 1
ATOM 589 O O . VAL A 1 80 ? -2.716 12.966 14.106 1.00 96.75 80 VAL A O 1
ATOM 592 N N . LEU A 1 81 ? -3.211 12.197 12.075 1.00 95.38 81 LEU A N 1
ATOM 593 C CA . LEU A 1 81 ? -2.178 12.999 11.408 1.00 95.38 81 LEU A CA 1
ATOM 594 C C . LEU A 1 81 ? -2.442 14.509 11.507 1.00 95.38 81 LEU A C 1
ATOM 596 O O . LEU A 1 81 ? -1.491 15.272 11.687 1.00 95.38 81 LEU A O 1
ATOM 600 N N . ASP A 1 82 ? -3.703 14.920 11.403 1.00 94.38 82 ASP A N 1
ATOM 601 C CA . ASP A 1 82 ? -4.149 16.311 11.493 1.00 94.38 82 ASP A CA 1
ATOM 602 C C . ASP A 1 82 ? -3.972 16.870 12.904 1.00 94.38 82 ASP A C 1
ATOM 604 O O . ASP A 1 82 ? -3.464 17.980 13.056 1.00 94.38 82 ASP A O 1
ATOM 608 N N . GLU A 1 83 ? -4.301 16.084 13.934 1.00 92.50 83 GLU A N 1
ATOM 609 C CA . GLU A 1 83 ? -4.067 16.444 15.336 1.00 92.50 83 GLU A CA 1
ATOM 610 C C . GLU A 1 83 ? -2.581 16.737 15.587 1.00 92.50 83 GLU A C 1
ATOM 612 O O . GLU A 1 83 ? -2.227 17.795 16.106 1.00 92.50 83 GLU A O 1
ATOM 617 N N . TRP A 1 84 ? -1.693 15.853 15.122 1.00 91.69 84 TRP A N 1
ATOM 618 C CA . TRP A 1 84 ? -0.243 16.054 15.211 1.00 91.69 84 TRP A CA 1
ATOM 619 C C . TRP A 1 84 ? 0.259 17.272 14.424 1.00 91.69 84 TRP A C 1
ATOM 621 O O . TRP A 1 84 ? 1.294 17.843 14.772 1.00 91.69 84 TRP A O 1
ATOM 631 N N . ALA A 1 85 ? -0.429 17.650 13.346 1.00 91.81 85 ALA A N 1
ATOM 632 C CA . ALA A 1 85 ? -0.089 18.808 12.525 1.00 91.81 85 ALA A CA 1
ATOM 633 C C . ALA A 1 85 ? -0.717 20.120 13.029 1.00 91.81 85 ALA A C 1
ATOM 635 O O . ALA A 1 85 ? -0.402 21.178 12.484 1.00 91.81 85 ALA A O 1
ATOM 636 N N . GLY A 1 86 ? -1.603 20.071 14.033 1.00 91.25 86 GLY A N 1
ATOM 637 C CA . GLY A 1 86 ? -2.408 21.222 14.450 1.00 91.25 86 GLY A CA 1
ATOM 638 C C . GLY A 1 86 ? -3.363 21.712 13.354 1.00 91.25 86 GLY A C 1
ATOM 639 O O . GLY A 1 86 ? -3.655 22.905 13.279 1.00 91.25 86 GLY A O 1
ATOM 640 N N . ALA A 1 87 ? -3.797 20.818 12.463 1.00 89.69 87 ALA A N 1
ATOM 641 C CA . ALA A 1 87 ? -4.680 21.157 11.355 1.00 89.69 87 ALA A CA 1
ATOM 642 C C . ALA A 1 87 ? -6.132 21.383 11.834 1.00 89.69 87 ALA A C 1
ATOM 644 O O . ALA A 1 87 ? -6.527 20.886 12.893 1.00 89.69 87 ALA A O 1
ATOM 645 N N . PRO A 1 88 ? -6.954 22.131 11.070 1.00 85.44 88 PRO A N 1
ATOM 646 C CA . PRO A 1 88 ? -8.368 22.307 11.384 1.00 85.44 88 PRO A CA 1
ATOM 647 C C . PRO A 1 88 ? -9.107 20.969 11.484 1.00 85.44 88 PRO A C 1
ATOM 649 O O . PRO A 1 88 ? -8.841 20.042 10.720 1.00 85.44 88 PRO A O 1
ATOM 652 N N . ARG A 1 89 ? -10.079 20.885 12.399 1.00 84.38 89 ARG A N 1
ATOM 653 C CA . ARG A 1 89 ? -10.867 19.666 12.610 1.00 84.38 89 ARG A CA 1
ATOM 654 C C . ARG A 1 89 ? -11.693 19.335 11.362 1.00 84.38 89 ARG A C 1
ATOM 656 O O . ARG A 1 89 ? -12.545 20.121 10.957 1.00 84.38 89 ARG A O 1
ATOM 663 N N . PHE A 1 90 ? -11.466 18.153 10.795 1.00 88.06 90 PHE A N 1
ATOM 664 C CA . PHE A 1 90 ? -12.299 17.579 9.738 1.00 88.06 90 PHE A CA 1
ATOM 665 C C . PHE A 1 90 ? -13.617 17.031 10.332 1.00 88.06 90 PHE A C 1
ATOM 667 O O . PHE A 1 90 ? -13.562 16.361 11.372 1.00 88.06 90 PHE A O 1
ATOM 674 N N . PRO A 1 91 ? -14.792 17.272 9.712 1.00 92.62 91 PRO A N 1
ATOM 675 C CA . PRO A 1 91 ? -16.085 16.768 10.189 1.00 92.62 91 PRO A CA 1
ATOM 676 C C . PRO A 1 91 ? -16.244 15.266 9.889 1.00 92.62 91 PRO A C 1
ATOM 678 O O . PRO A 1 91 ? -16.988 14.844 9.009 1.00 92.62 91 PRO A O 1
ATOM 681 N N . ALA A 1 92 ? -15.490 14.431 10.606 1.00 93.88 92 ALA A N 1
ATOM 682 C CA . ALA A 1 92 ? -15.406 12.998 10.329 1.00 93.88 92 ALA A CA 1
ATOM 683 C C . ALA A 1 92 ? -16.704 12.224 10.592 1.00 93.88 92 ALA A C 1
ATOM 685 O O . ALA A 1 92 ? -16.946 11.227 9.917 1.00 93.88 92 ALA A O 1
ATOM 686 N N . GLU A 1 93 ? -17.513 12.661 11.559 1.00 95.19 93 GLU A N 1
ATOM 687 C CA . GLU A 1 93 ? -18.798 12.034 11.891 1.00 95.19 93 GLU A CA 1
ATOM 688 C C . GLU A 1 93 ? -19.789 12.167 10.730 1.00 95.19 93 GLU A C 1
ATOM 690 O O . GLU A 1 93 ? -20.241 11.151 10.206 1.00 95.19 93 GLU A O 1
ATOM 695 N N . GLU A 1 94 ? -20.018 13.398 10.264 1.00 96.44 94 GLU A N 1
ATOM 696 C CA . GLU A 1 94 ? -20.867 13.708 9.104 1.00 96.44 94 GLU A CA 1
ATOM 697 C C . GLU A 1 94 ? -20.386 12.959 7.853 1.00 96.44 94 GLU A C 1
ATOM 699 O O . GLU A 1 94 ? -21.166 12.313 7.160 1.00 96.44 94 GLU A O 1
ATOM 704 N N . TYR A 1 95 ? -19.073 12.950 7.604 1.00 96.31 95 TYR A N 1
ATOM 705 C CA . TYR A 1 95 ? -18.511 12.246 6.452 1.00 96.31 95 TYR A CA 1
ATOM 706 C C . TYR A 1 95 ? -18.700 10.719 6.520 1.00 96.31 95 TYR A C 1
ATOM 708 O O . TYR A 1 95 ? -18.921 10.070 5.498 1.00 96.31 95 TYR A O 1
ATOM 716 N N . CYS A 1 96 ? -18.612 10.110 7.707 1.00 95.88 96 CYS A N 1
ATOM 717 C CA . CYS A 1 96 ? -18.890 8.679 7.861 1.00 95.88 96 CYS A CA 1
ATOM 718 C C . CYS A 1 96 ? -20.380 8.371 7.651 1.00 95.88 96 CYS A C 1
ATOM 720 O O . CYS A 1 96 ? -20.707 7.367 7.016 1.00 95.88 96 CYS A O 1
ATOM 722 N N . GLU A 1 97 ? -21.270 9.249 8.117 1.00 95.88 97 GLU A N 1
ATOM 723 C CA . GLU A 1 97 ? -22.710 9.136 7.877 1.00 95.88 97 GLU A CA 1
ATOM 724 C C . GLU A 1 97 ? -23.038 9.183 6.376 1.00 95.88 97 GLU A C 1
ATOM 726 O O . GLU A 1 97 ? -23.763 8.316 5.886 1.00 95.88 97 GLU A O 1
ATOM 731 N N . GLU A 1 98 ? -22.426 10.098 5.616 1.00 96.94 98 GLU A N 1
ATOM 732 C CA . GLU A 1 98 ? -22.560 10.168 4.150 1.00 96.94 98 GLU A CA 1
ATOM 733 C C . GLU A 1 98 ? -22.091 8.885 3.441 1.00 96.94 98 GLU A C 1
ATOM 735 O O . GLU A 1 98 ? -22.658 8.477 2.425 1.00 96.94 98 GLU A O 1
ATOM 740 N N . LEU A 1 99 ? -21.065 8.223 3.982 1.00 94.94 99 LEU A N 1
ATOM 741 C CA . LEU A 1 99 ? -20.575 6.930 3.499 1.00 94.94 99 LEU A CA 1
ATOM 742 C C . LEU A 1 99 ? -21.465 5.745 3.920 1.00 94.94 99 LEU A C 1
ATOM 744 O O . LEU A 1 99 ? -21.220 4.618 3.481 1.00 94.94 99 LEU A O 1
ATOM 748 N N . GLY A 1 100 ? -22.473 5.974 4.768 1.00 95.81 100 GLY A N 1
ATOM 749 C CA . GLY A 1 100 ? -23.347 4.938 5.316 1.00 95.81 100 GLY A CA 1
ATOM 750 C C . GLY A 1 100 ? -22.655 4.029 6.334 1.00 95.81 100 GLY A C 1
ATOM 751 O O . GLY A 1 100 ? -23.033 2.865 6.470 1.00 95.81 100 GLY A O 1
ATOM 752 N N . VAL A 1 101 ? -21.622 4.524 7.024 1.00 95.44 101 VAL A N 1
ATOM 753 C CA . VAL A 1 101 ? -20.844 3.759 8.010 1.00 95.44 101 VAL A CA 1
ATOM 754 C C . VAL A 1 101 ? -20.800 4.475 9.353 1.00 95.44 101 VAL A C 1
ATOM 756 O O . VAL A 1 101 ? -20.729 5.696 9.437 1.00 95.44 101 VAL A O 1
ATOM 759 N N . MET A 1 102 ? -20.807 3.705 10.439 1.00 94.25 102 MET A N 1
ATOM 760 C CA . MET A 1 102 ? -20.711 4.273 11.780 1.00 94.25 102 MET A CA 1
ATOM 761 C C . MET A 1 102 ? -19.320 4.882 12.003 1.00 94.25 102 MET A C 1
ATOM 763 O O . MET A 1 102 ? -18.288 4.222 11.797 1.00 94.25 102 MET A O 1
ATOM 767 N N . PHE A 1 103 ? -19.290 6.132 12.467 1.00 94.44 103 PHE A N 1
ATOM 768 C CA . PHE A 1 103 ? -18.058 6.753 12.936 1.00 94.44 103 PHE A CA 1
ATOM 769 C C . PHE A 1 103 ? -17.557 6.046 14.199 1.00 94.44 103 PHE A C 1
ATOM 771 O O . PHE A 1 103 ? -18.308 5.803 15.141 1.00 94.44 103 PHE A O 1
ATOM 778 N N . VAL A 1 104 ? -16.262 5.737 14.221 1.00 95.69 104 VAL A N 1
ATOM 779 C CA . VAL A 1 104 ? -15.561 5.233 15.405 1.00 95.69 104 VAL A CA 1
ATOM 780 C C . VAL A 1 104 ? -14.319 6.088 15.568 1.00 95.69 104 VAL A C 1
ATOM 782 O O . VAL A 1 104 ? -13.537 6.227 14.624 1.00 95.69 104 VAL A O 1
ATOM 785 N N . ALA A 1 105 ? -14.154 6.669 16.753 1.00 94.38 105 ALA A N 1
ATOM 786 C CA . ALA A 1 105 ? -13.010 7.516 17.047 1.00 94.38 105 ALA A CA 1
ATOM 787 C C . ALA A 1 105 ? -11.690 6.724 16.921 1.00 94.38 105 ALA A C 1
ATOM 789 O O . ALA A 1 105 ? -11.643 5.547 17.295 1.00 94.38 105 ALA A O 1
ATOM 790 N N . PRO A 1 106 ? -10.605 7.347 16.424 1.00 96.31 106 PRO A N 1
ATOM 791 C CA . PRO A 1 106 ? -9.284 6.731 16.430 1.00 96.31 106 PRO A CA 1
ATOM 792 C C . PRO A 1 106 ? -8.853 6.369 17.853 1.00 96.31 106 PRO A C 1
ATOM 794 O O . PRO A 1 106 ? -9.026 7.161 18.782 1.00 96.31 106 PRO A O 1
ATOM 797 N N . ARG A 1 107 ? -8.232 5.202 18.031 1.00 95.38 107 ARG A N 1
ATOM 798 C CA . ARG A 1 107 ? -7.542 4.887 19.289 1.00 95.38 107 ARG A CA 1
ATOM 799 C C . ARG A 1 107 ? -6.206 5.643 19.369 1.00 95.38 107 ARG A C 1
ATOM 801 O O . ARG A 1 107 ? -5.665 6.030 18.329 1.00 95.38 107 ARG A O 1
ATOM 808 N N . PRO A 1 108 ? -5.606 5.787 20.564 1.00 93.88 108 PRO A N 1
ATOM 809 C CA . PRO A 1 108 ? -4.267 6.352 20.694 1.00 93.88 108 PRO A CA 1
ATOM 810 C C . PRO A 1 108 ? -3.225 5.496 19.951 1.00 93.88 108 PRO A C 1
ATOM 812 O O . PRO A 1 108 ? -2.849 4.413 20.401 1.00 93.88 108 PRO A O 1
ATOM 815 N N . VAL A 1 109 ? -2.754 5.977 18.799 1.00 95.94 109 VAL A N 1
ATOM 816 C CA . VAL A 1 109 ? -1.671 5.373 18.004 1.00 95.94 109 VAL A CA 1
ATOM 817 C C . VAL A 1 109 ? -0.602 6.413 17.691 1.00 95.94 109 VAL A C 1
ATOM 819 O O . VAL A 1 109 ? -0.871 7.614 17.687 1.00 95.94 109 VAL A O 1
ATOM 822 N N . SER A 1 110 ? 0.625 5.963 17.415 1.00 97.12 110 SER A N 1
ATOM 823 C CA . SER A 1 110 ? 1.693 6.883 17.016 1.00 97.12 110 SER A CA 1
ATOM 824 C C . SER A 1 110 ? 1.419 7.494 15.639 1.00 97.12 110 SER A C 1
ATOM 826 O O . SER A 1 110 ? 0.733 6.907 14.792 1.00 97.12 110 SER A O 1
ATOM 828 N N . ARG A 1 111 ? 2.022 8.659 15.388 1.00 97.50 111 ARG A N 1
ATOM 829 C CA . ARG A 1 111 ? 1.962 9.341 14.092 1.00 97.50 111 ARG A CA 1
ATOM 830 C C . ARG A 1 111 ? 2.469 8.453 12.953 1.00 97.50 111 ARG A C 1
ATOM 832 O O . ARG A 1 111 ? 1.886 8.432 11.872 1.00 97.50 111 ARG A O 1
ATOM 839 N N . GLU A 1 112 ? 3.549 7.715 13.180 1.00 97.81 112 GLU A N 1
ATOM 840 C CA . GLU A 1 112 ? 4.176 6.830 12.194 1.00 97.81 112 GLU A CA 1
ATOM 841 C C . GLU A 1 112 ? 3.237 5.681 11.821 1.00 97.81 112 GLU A C 1
ATOM 843 O O . GLU A 1 112 ? 3.060 5.398 10.634 1.00 97.81 112 GLU A O 1
ATOM 848 N N . TRP A 1 113 ? 2.580 5.080 12.819 1.00 98.12 113 TRP A N 1
ATOM 849 C CA . TRP A 1 113 ? 1.585 4.029 12.617 1.00 98.12 113 TRP A CA 1
ATOM 850 C C . TRP A 1 113 ? 0.391 4.532 11.802 1.00 98.12 113 TRP A C 1
ATOM 852 O O . TRP A 1 113 ? 0.034 3.926 10.788 1.00 98.12 113 TRP A O 1
ATOM 862 N N . ALA A 1 114 ? -0.191 5.668 12.204 1.00 97.75 114 ALA A N 1
ATOM 863 C CA . ALA A 1 114 ? -1.289 6.304 11.478 1.00 97.75 114 ALA A CA 1
ATOM 864 C C . ALA A 1 114 ? -0.882 6.663 10.042 1.00 97.75 114 ALA A C 1
ATOM 866 O O . ALA A 1 114 ? -1.644 6.428 9.110 1.00 97.75 114 ALA A O 1
ATOM 867 N N . SER A 1 115 ? 0.348 7.141 9.834 1.00 97.00 115 SER A N 1
ATOM 868 C CA . SER A 1 115 ? 0.903 7.420 8.505 1.00 97.00 115 SER A CA 1
ATOM 869 C C . SER A 1 115 ? 0.992 6.161 7.636 1.00 97.00 115 SER A C 1
ATOM 871 O O . SER A 1 115 ? 0.602 6.188 6.465 1.00 97.00 115 SER A O 1
ATOM 873 N N . GLY A 1 116 ? 1.450 5.038 8.202 1.00 97.31 116 GLY A N 1
ATOM 874 C CA . GLY A 1 116 ? 1.505 3.746 7.511 1.00 97.31 116 GLY A CA 1
ATOM 875 C C . GLY A 1 116 ? 0.122 3.252 7.090 1.00 97.31 116 GLY A C 1
ATOM 876 O O . GLY A 1 116 ? -0.083 2.874 5.931 1.00 97.31 116 GLY A O 1
ATOM 877 N N . ALA A 1 117 ? -0.849 3.332 8.002 1.00 97.75 117 ALA A N 1
ATOM 878 C CA . ALA A 1 117 ? -2.234 2.971 7.721 1.00 97.75 117 ALA A CA 1
ATOM 879 C C . ALA A 1 117 ? -2.864 3.887 6.664 1.00 97.75 117 ALA A C 1
ATOM 881 O O . ALA A 1 117 ? -3.363 3.413 5.642 1.00 97.75 117 ALA A O 1
ATOM 882 N N . HIS A 1 118 ? -2.748 5.203 6.848 1.00 96.31 118 HIS A N 1
ATOM 883 C CA . HIS A 1 118 ? -3.272 6.208 5.932 1.00 96.31 118 HIS A CA 1
ATOM 884 C C . HIS A 1 118 ? -2.734 6.025 4.507 1.00 96.31 118 HIS A C 1
ATOM 886 O O . HIS A 1 118 ? -3.502 5.997 3.543 1.00 96.31 118 HIS A O 1
ATOM 892 N N . ARG A 1 119 ? -1.414 5.846 4.359 1.00 95.25 119 ARG A N 1
ATOM 893 C CA . ARG A 1 119 ? -0.772 5.642 3.054 1.00 95.25 119 ARG A CA 1
ATOM 894 C C . ARG A 1 119 ? -1.239 4.353 2.381 1.00 95.25 119 ARG A C 1
ATOM 896 O O . ARG A 1 119 ? -1.497 4.359 1.179 1.00 95.25 119 ARG A O 1
ATOM 903 N N . THR A 1 120 ? -1.369 3.273 3.148 1.00 96.25 120 THR A N 1
ATOM 904 C CA . THR A 1 120 ? -1.836 1.976 2.638 1.00 96.25 120 THR A CA 1
ATOM 905 C C . THR A 1 120 ? -3.283 2.054 2.162 1.00 96.25 120 THR A C 1
ATOM 907 O O . THR A 1 120 ? -3.579 1.589 1.064 1.00 96.25 120 THR A O 1
ATOM 910 N N . LEU A 1 121 ? -4.166 2.705 2.926 1.00 96.00 1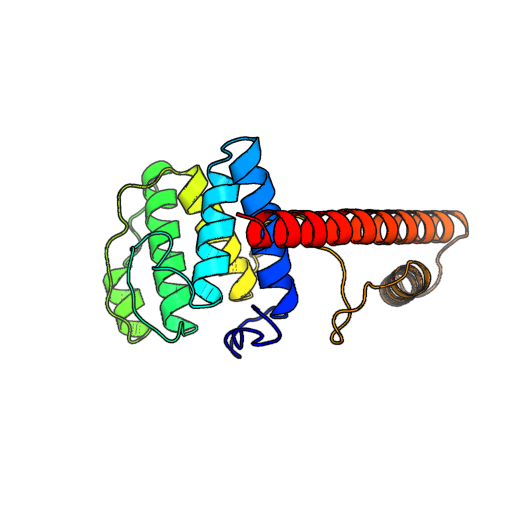21 LEU A N 1
ATOM 911 C CA . LEU A 1 121 ? -5.574 2.871 2.556 1.00 96.00 121 LEU A CA 1
ATOM 912 C C . LEU A 1 121 ? -5.745 3.775 1.339 1.00 96.00 121 LEU A C 1
ATOM 914 O O . LEU A 1 121 ? -6.484 3.424 0.425 1.00 96.00 121 LEU A O 1
ATOM 918 N N . ARG A 1 122 ? -5.011 4.891 1.258 1.00 94.69 122 ARG A N 1
ATOM 919 C CA . ARG A 1 122 ? -5.017 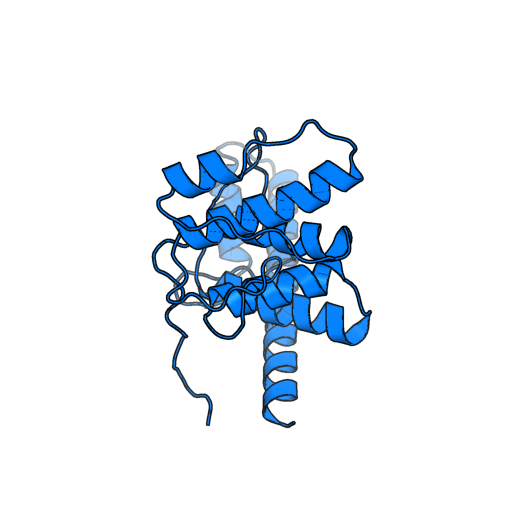5.741 0.057 1.00 94.69 122 ARG A CA 1
ATOM 920 C C . ARG A 1 122 ? -4.603 4.981 -1.194 1.00 94.69 122 ARG A C 1
ATOM 922 O O . ARG A 1 122 ? -5.231 5.141 -2.235 1.00 94.69 122 ARG A O 1
ATOM 929 N N . TRP A 1 123 ? -3.555 4.170 -1.087 1.00 93.88 123 TRP A N 1
ATOM 930 C CA . TRP A 1 123 ? -3.085 3.333 -2.183 1.00 93.88 123 TRP A CA 1
ATOM 931 C C . TRP A 1 123 ? -4.133 2.284 -2.587 1.00 93.88 123 TRP A C 1
ATOM 933 O O . TRP A 1 123 ? -4.455 2.180 -3.767 1.00 93.88 123 TRP A O 1
ATOM 943 N N . ALA A 1 124 ? -4.723 1.578 -1.619 1.00 94.00 124 ALA A N 1
ATOM 944 C CA . ALA A 1 124 ? -5.753 0.565 -1.855 1.00 94.00 124 ALA A CA 1
ATOM 945 C C . ALA A 1 124 ? -7.053 1.135 -2.457 1.00 94.00 124 ALA A C 1
ATOM 947 O O . ALA A 1 124 ? -7.679 0.488 -3.293 1.00 94.00 124 ALA A O 1
ATOM 948 N N . LEU A 1 125 ? -7.440 2.352 -2.061 1.00 93.44 125 LEU A N 1
ATOM 949 C CA . LEU A 1 125 ? -8.621 3.072 -2.553 1.00 93.44 125 LEU A CA 1
ATOM 950 C C . LEU A 1 125 ? -8.373 3.826 -3.875 1.00 93.44 125 LEU A C 1
ATOM 952 O O . LEU A 1 125 ? -9.291 4.451 -4.399 1.00 93.44 125 LEU A O 1
ATOM 956 N N . GLY A 1 126 ? -7.140 3.845 -4.397 1.00 90.06 126 GLY A N 1
ATOM 957 C CA . GLY A 1 126 ? -6.796 4.623 -5.595 1.00 90.06 126 GLY A CA 1
ATOM 958 C C . GLY A 1 126 ? -6.863 6.144 -5.386 1.00 90.06 126 GLY A C 1
ATOM 959 O O . GLY A 1 126 ? -7.045 6.908 -6.333 1.00 90.06 126 GLY A O 1
ATOM 960 N N . ARG A 1 127 ? -6.729 6.618 -4.140 1.00 83.25 127 ARG A N 1
ATOM 961 C CA . ARG A 1 127 ? -6.767 8.044 -3.767 1.00 83.25 127 ARG A CA 1
ATOM 962 C C . ARG A 1 127 ? -5.385 8.677 -3.906 1.00 83.25 127 ARG A C 1
ATOM 964 O O . ARG A 1 127 ? -4.714 9.002 -2.915 1.00 83.25 127 ARG A O 1
ATOM 971 N N . TYR A 1 128 ? -4.954 8.854 -5.149 1.00 71.31 128 TYR A N 1
ATOM 972 C CA . TYR A 1 128 ? -3.701 9.526 -5.484 1.00 71.31 128 TYR A CA 1
ATOM 973 C C . TYR A 1 128 ? -3.758 11.024 -5.127 1.00 71.31 128 TYR A C 1
ATOM 975 O O . TYR A 1 128 ? -4.834 11.611 -5.052 1.00 71.31 128 TYR A O 1
ATOM 983 N N . GLY A 1 129 ? -2.615 11.635 -4.793 1.00 59.16 129 GLY A N 1
ATOM 984 C CA . GLY A 1 129 ? -2.543 13.074 -4.510 1.00 59.16 129 GLY A CA 1
ATOM 985 C C . GLY A 1 129 ? -2.884 13.901 -5.748 1.00 59.16 129 GLY A C 1
ATOM 986 O O . GLY A 1 129 ? -3.036 13.352 -6.836 1.00 59.16 129 GLY A O 1
ATOM 987 N N . SER A 1 130 ? -2.954 15.224 -5.603 1.00 47.69 130 SER A N 1
ATOM 988 C CA . SER A 1 130 ? -3.134 16.152 -6.732 1.00 47.69 130 SER A CA 1
ATOM 989 C C . SER A 1 130 ? -2.036 16.031 -7.801 1.00 47.69 130 SER A C 1
ATOM 991 O O . SER A 1 130 ? -2.237 16.435 -8.940 1.00 47.69 130 SER A O 1
ATOM 993 N N . ASP A 1 131 ? -0.895 15.431 -7.455 1.00 52.81 131 ASP A N 1
ATOM 994 C CA . ASP A 1 131 ? 0.208 15.093 -8.354 1.00 52.81 131 ASP A CA 1
ATOM 995 C C . ASP A 1 131 ? 0.103 13.687 -8.986 1.00 52.81 131 ASP A C 1
ATOM 997 O O . ASP A 1 131 ? 0.956 13.305 -9.788 1.00 52.81 131 ASP A O 1
ATOM 1001 N N . GLY A 1 132 ? -0.909 12.894 -8.615 1.00 55.00 132 GLY A N 1
ATOM 1002 C CA . GLY A 1 132 ? -1.099 11.513 -9.057 1.00 55.00 132 GLY A CA 1
ATOM 1003 C C . GLY A 1 132 ? -0.138 10.490 -8.429 1.00 55.00 132 GLY A C 1
ATOM 1004 O O . GLY A 1 132 ? -0.116 9.340 -8.862 1.00 55.00 132 GLY A O 1
ATOM 1005 N N . ARG A 1 133 ? 0.668 10.850 -7.414 1.00 55.41 133 ARG A N 1
ATOM 1006 C CA . ARG A 1 133 ? 1.838 10.049 -6.980 1.00 55.41 133 ARG A CA 1
ATOM 1007 C C . ARG A 1 133 ? 1.674 9.240 -5.692 1.00 55.41 133 ARG A C 1
ATOM 1009 O O . ARG A 1 133 ? 2.648 9.050 -4.963 1.00 55.41 133 ARG A O 1
ATOM 1016 N N . VAL A 1 134 ? 0.501 8.689 -5.388 1.00 63.06 134 VAL A N 1
ATOM 1017 C CA . VAL A 1 134 ? 0.440 7.687 -4.298 1.00 63.06 134 VAL A CA 1
ATOM 1018 C C . VAL A 1 134 ? 0.846 6.320 -4.841 1.00 63.06 134 VAL A C 1
ATOM 1020 O O . VAL A 1 134 ? 0.022 5.492 -5.209 1.00 63.06 134 VAL A O 1
ATOM 1023 N N . GLY A 1 135 ? 2.156 6.097 -4.922 1.00 79.94 135 GLY A N 1
ATOM 1024 C CA . GLY A 1 135 ? 2.712 4.761 -5.123 1.00 79.94 135 GLY A CA 1
ATOM 1025 C C . GLY A 1 135 ? 2.420 3.837 -3.930 1.00 79.94 135 GLY A C 1
ATOM 1026 O O . GLY A 1 135 ? 1.899 4.291 -2.907 1.00 79.94 135 GLY A O 1
ATOM 1027 N N . PRO A 1 136 ? 2.780 2.548 -4.029 1.00 90.38 136 PRO A N 1
ATOM 1028 C CA . PRO A 1 136 ? 2.576 1.604 -2.936 1.00 90.38 136 PRO A CA 1
ATOM 1029 C C . PRO A 1 136 ? 3.239 2.084 -1.628 1.00 90.38 136 PRO A C 1
ATOM 1031 O O . PRO A 1 136 ? 4.220 2.842 -1.668 1.00 90.38 136 PRO A O 1
ATOM 1034 N N . PRO A 1 137 ? 2.703 1.679 -0.459 1.00 92.62 137 PRO A N 1
ATOM 1035 C CA . PRO A 1 137 ? 3.213 2.117 0.841 1.00 92.62 137 PRO A CA 1
ATOM 1036 C C . PRO A 1 137 ? 4.644 1.634 1.105 1.00 92.62 137 PRO A C 1
ATOM 1038 O O . PRO A 1 137 ? 5.402 2.314 1.789 1.00 92.62 137 PRO A O 1
ATOM 1041 N N . VAL A 1 138 ? 5.028 0.514 0.492 1.00 93.69 138 VAL A N 1
ATOM 1042 C CA . VAL A 1 138 ? 6.380 -0.055 0.487 1.00 93.69 138 VAL A CA 1
ATOM 1043 C C . VAL A 1 138 ? 6.771 -0.451 -0.945 1.00 93.69 138 VAL A C 1
ATOM 1045 O O . VAL A 1 138 ? 5.891 -0.590 -1.797 1.00 93.69 138 VAL A O 1
ATOM 1048 N N . PRO A 1 139 ? 8.065 -0.627 -1.268 1.00 93.88 139 PRO A N 1
ATOM 1049 C CA . PRO A 1 139 ? 8.472 -1.172 -2.562 1.00 93.88 139 PRO A CA 1
ATOM 1050 C C . PRO A 1 139 ? 7.879 -2.568 -2.785 1.00 93.88 139 PRO A C 1
ATOM 1052 O O . PRO A 1 139 ? 8.059 -3.439 -1.945 1.00 93.88 139 PRO A O 1
ATOM 1055 N N . LEU A 1 140 ? 7.214 -2.794 -3.922 1.00 94.50 140 LEU A N 1
ATOM 1056 C CA . LEU A 1 140 ? 6.588 -4.081 -4.256 1.00 94.50 140 LEU A CA 1
ATOM 1057 C C . LEU A 1 140 ? 7.263 -4.746 -5.465 1.00 94.50 140 LEU A C 1
ATOM 1059 O O . LEU A 1 140 ? 7.764 -4.029 -6.343 1.00 94.50 140 LEU A O 1
ATOM 1063 N N . PRO A 1 141 ? 7.252 -6.091 -5.554 1.00 95.25 141 PRO A N 1
ATOM 1064 C CA . PRO A 1 141 ? 7.563 -6.785 -6.795 1.00 95.25 141 PRO A CA 1
ATOM 1065 C C . PRO A 1 141 ? 6.618 -6.330 -7.912 1.00 95.25 141 PRO A C 1
ATOM 1067 O O . PRO A 1 141 ? 5.416 -6.162 -7.704 1.00 95.25 141 PRO A O 1
ATOM 1070 N N . ARG A 1 142 ? 7.146 -6.137 -9.123 1.00 92.75 142 ARG A N 1
ATOM 1071 C CA . ARG A 1 142 ? 6.305 -5.924 -10.305 1.00 92.75 142 ARG A CA 1
ATOM 1072 C C . ARG A 1 142 ? 5.793 -7.271 -10.800 1.00 92.75 142 ARG A C 1
ATOM 1074 O O . ARG A 1 142 ? 6.588 -8.088 -11.259 1.00 92.75 142 ARG A O 1
ATOM 1081 N N . ARG A 1 143 ? 4.478 -7.473 -10.717 1.00 90.56 143 ARG A N 1
ATOM 1082 C CA . ARG A 1 143 ? 3.784 -8.676 -11.188 1.00 90.56 143 ARG A CA 1
ATOM 1083 C C . ARG A 1 143 ? 2.865 -8.364 -12.363 1.00 90.56 143 ARG A C 1
ATOM 1085 O O . ARG A 1 143 ? 2.378 -7.240 -12.476 1.00 90.56 143 ARG A O 1
ATOM 1092 N N . ARG A 1 144 ? 2.645 -9.366 -13.208 1.00 87.62 144 ARG A N 1
ATOM 1093 C CA . ARG A 1 144 ? 1.516 -9.427 -14.138 1.00 87.62 144 ARG A CA 1
ATOM 1094 C C . ARG A 1 144 ? 0.240 -9.806 -13.385 1.00 87.62 144 ARG A C 1
ATOM 1096 O O . ARG A 1 144 ? 0.296 -10.203 -12.219 1.00 87.62 144 ARG A O 1
ATOM 1103 N N . ASP A 1 145 ? -0.891 -9.748 -14.076 1.00 80.38 145 ASP A N 1
ATOM 1104 C CA . ASP A 1 145 ? -2.197 -10.124 -13.520 1.00 80.38 145 ASP A CA 1
ATOM 1105 C C . ASP A 1 145 ? -2.271 -11.612 -13.135 1.00 80.38 145 ASP A C 1
ATOM 1107 O O . ASP A 1 145 ? -2.985 -11.975 -12.203 1.00 80.38 145 ASP A O 1
ATOM 1111 N N . ASP A 1 146 ? -1.478 -12.470 -13.789 1.00 82.31 146 ASP A N 1
ATOM 1112 C CA . ASP A 1 146 ? -1.331 -13.892 -13.442 1.00 82.31 146 ASP A CA 1
ATOM 1113 C C . ASP A 1 146 ? -0.444 -14.143 -12.202 1.00 82.31 146 ASP A C 1
ATOM 1115 O O . ASP A 1 146 ? -0.258 -15.285 -11.782 1.00 82.31 146 ASP A O 1
ATOM 1119 N N . GLY A 1 147 ? 0.116 -13.082 -11.609 1.00 83.88 147 GLY A N 1
ATOM 1120 C CA . GLY A 1 147 ? 0.985 -13.134 -10.435 1.00 83.88 147 GLY A CA 1
ATOM 1121 C C . GLY A 1 147 ? 2.467 -13.379 -10.733 1.00 83.88 147 GLY A C 1
ATOM 1122 O O . GLY A 1 147 ? 3.287 -13.239 -9.822 1.00 83.88 147 GLY A O 1
ATOM 1123 N N . SER A 1 148 ? 2.853 -13.685 -11.973 1.00 90.69 148 SER A N 1
ATOM 1124 C CA . SER A 1 148 ? 4.259 -13.849 -12.364 1.00 90.69 148 SER A CA 1
ATOM 1125 C C . SER A 1 148 ? 5.015 -12.517 -12.354 1.00 90.69 148 SER A C 1
ATOM 1127 O O . SER A 1 148 ? 4.430 -11.457 -12.578 1.00 90.69 148 SER A O 1
ATOM 1129 N N . LEU A 1 149 ? 6.330 -12.541 -12.104 1.00 93.81 149 LEU A N 1
ATOM 1130 C CA . LEU A 1 149 ? 7.148 -11.328 -12.191 1.00 93.81 149 LEU A CA 1
ATOM 1131 C C . LEU A 1 149 ? 7.258 -10.820 -13.631 1.00 93.81 149 LEU A C 1
ATOM 1133 O O . LEU A 1 149 ? 7.462 -11.594 -14.569 1.00 93.81 149 LEU A O 1
ATOM 1137 N N . VAL A 1 150 ? 7.207 -9.497 -13.786 1.00 94.88 150 VAL A N 1
ATOM 1138 C CA . VAL A 1 150 ? 7.432 -8.841 -15.078 1.00 94.88 150 VAL A CA 1
ATOM 1139 C C . VAL A 1 150 ? 8.938 -8.856 -15.400 1.00 94.88 150 VAL A C 1
ATOM 1141 O O . VAL A 1 150 ? 9.732 -8.317 -14.620 1.00 94.88 150 VAL A O 1
ATOM 1144 N N . PRO A 1 151 ? 9.370 -9.454 -16.526 1.00 96.12 151 PRO A N 1
ATOM 1145 C CA . PRO A 1 151 ? 10.769 -9.513 -16.924 1.00 96.12 151 PRO A CA 1
ATOM 1146 C C . PRO A 1 151 ? 11.261 -8.158 -17.443 1.00 96.12 151 PRO A C 1
ATOM 1148 O O . PRO A 1 151 ? 10.482 -7.307 -17.878 1.00 96.12 151 PRO A O 1
ATOM 1151 N N . ALA A 1 152 ? 12.583 -7.982 -17.454 1.00 96.56 152 ALA A N 1
ATOM 1152 C CA . ALA A 1 152 ? 13.213 -6.741 -17.896 1.00 96.56 152 ALA A CA 1
ATOM 1153 C C . ALA A 1 152 ? 12.847 -6.361 -19.340 1.00 96.56 152 ALA A C 1
ATOM 1155 O O . ALA A 1 152 ? 12.617 -5.188 -19.614 1.00 96.56 152 ALA A O 1
ATOM 1156 N N . ASP A 1 153 ? 12.732 -7.331 -20.250 1.00 97.25 153 ASP A N 1
ATOM 1157 C CA . ASP A 1 153 ? 12.384 -7.062 -21.652 1.00 97.25 153 ASP A CA 1
ATOM 1158 C C . ASP A 1 153 ? 10.990 -6.437 -21.799 1.00 97.25 153 ASP A C 1
ATOM 1160 O O . ASP A 1 153 ? 10.802 -5.511 -22.587 1.00 97.25 153 ASP A O 1
ATOM 1164 N N . GLU A 1 154 ? 10.025 -6.889 -20.997 1.00 96.56 154 GLU A N 1
ATOM 1165 C CA . GLU A 1 154 ? 8.661 -6.357 -21.003 1.00 96.56 154 GLU A CA 1
ATOM 1166 C C . GLU A 1 154 ? 8.602 -4.971 -20.352 1.00 96.56 154 GLU A C 1
ATOM 1168 O O . GLU A 1 154 ? 7.988 -4.056 -20.901 1.00 96.56 154 GLU A O 1
ATOM 1173 N N . LEU A 1 155 ? 9.314 -4.772 -19.236 1.00 95.06 155 LEU A N 1
ATOM 1174 C CA . LEU A 1 155 ? 9.458 -3.454 -18.607 1.00 95.06 155 LEU A CA 1
ATOM 1175 C C . LEU A 1 155 ? 10.107 -2.446 -19.563 1.00 95.06 155 LEU A C 1
ATOM 1177 O O . LEU A 1 155 ? 9.647 -1.310 -19.678 1.00 95.06 155 LEU A O 1
ATOM 1181 N N . TYR A 1 156 ? 11.148 -2.869 -20.279 1.00 96.00 156 TYR A N 1
ATOM 1182 C CA . TYR A 1 156 ? 11.818 -2.059 -21.286 1.00 96.00 156 TYR A CA 1
ATOM 1183 C C . TYR A 1 156 ? 10.876 -1.729 -22.450 1.00 96.00 156 TYR A C 1
ATOM 1185 O O . TYR A 1 156 ? 10.743 -0.560 -22.813 1.00 96.00 156 TYR A O 1
ATOM 1193 N N . GLY A 1 157 ? 10.162 -2.723 -22.989 1.00 94.44 157 GLY A N 1
ATOM 1194 C CA . GLY A 1 157 ? 9.171 -2.527 -24.052 1.00 94.44 157 GLY A CA 1
ATOM 1195 C C . GLY A 1 157 ? 8.045 -1.564 -23.657 1.00 94.44 157 GLY A C 1
ATOM 1196 O O . GLY A 1 157 ? 7.678 -0.678 -24.436 1.00 94.44 157 GLY A O 1
ATOM 1197 N N . ALA A 1 158 ? 7.547 -1.663 -22.422 1.00 92.25 158 ALA A N 1
ATOM 1198 C CA . ALA A 1 158 ? 6.546 -0.747 -21.880 1.00 92.25 158 ALA A CA 1
ATOM 1199 C C . ALA A 1 158 ? 7.091 0.685 -21.729 1.00 92.25 158 ALA A C 1
ATOM 1201 O O . ALA A 1 158 ? 6.395 1.655 -22.043 1.00 92.25 158 ALA A O 1
ATOM 1202 N N . SER A 1 159 ? 8.339 0.836 -21.278 1.00 91.56 159 SER A N 1
ATOM 1203 C CA . SER A 1 159 ? 9.006 2.139 -21.178 1.00 91.56 159 SER A CA 1
ATOM 1204 C C . SER A 1 159 ? 9.236 2.779 -22.548 1.00 91.56 159 SER A C 1
ATOM 1206 O O . SER A 1 159 ? 8.945 3.963 -22.716 1.00 91.56 159 SER A O 1
ATOM 1208 N N . LEU A 1 160 ? 9.671 2.003 -23.548 1.00 91.94 160 LEU A N 1
ATOM 1209 C CA . LEU A 1 160 ? 9.796 2.473 -24.931 1.00 91.94 160 LEU A CA 1
ATOM 1210 C C . LEU A 1 160 ? 8.452 2.949 -25.490 1.00 91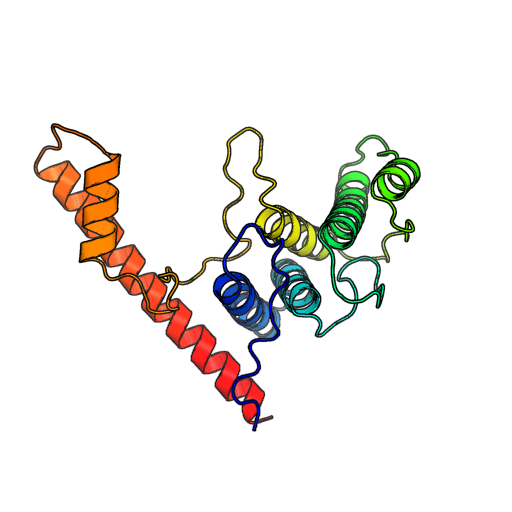.94 160 LEU A C 1
ATOM 1212 O O . LEU A 1 160 ? 8.376 4.025 -26.078 1.00 91.94 160 LEU A O 1
ATOM 1216 N N . SER A 1 161 ? 7.391 2.170 -25.272 1.00 89.88 161 SER A N 1
ATOM 1217 C CA . SER A 1 161 ? 6.045 2.497 -25.757 1.00 89.88 161 SER A CA 1
ATOM 1218 C C . SER A 1 161 ? 5.526 3.808 -25.158 1.00 89.88 161 SER A C 1
ATOM 1220 O O . SER A 1 161 ? 4.913 4.608 -25.859 1.00 89.88 161 SER A O 1
ATOM 1222 N N . ARG A 1 162 ? 5.820 4.063 -23.876 1.00 88.12 162 ARG A N 1
ATOM 1223 C CA . ARG A 1 162 ? 5.424 5.292 -23.172 1.00 88.12 162 ARG A CA 1
ATOM 1224 C C . ARG A 1 162 ? 6.230 6.516 -23.596 1.00 88.12 162 ARG A C 1
ATOM 1226 O O . ARG A 1 162 ? 5.682 7.610 -23.659 1.00 88.12 162 ARG A O 1
ATOM 1233 N N . ALA A 1 163 ? 7.524 6.343 -23.851 1.00 86.31 163 ALA A N 1
ATOM 1234 C CA . ALA A 1 163 ? 8.420 7.436 -24.211 1.00 86.31 163 ALA A CA 1
ATOM 1235 C C . ALA A 1 163 ? 8.144 8.017 -25.614 1.00 86.31 163 ALA A C 1
ATOM 1237 O O . ALA A 1 163 ? 8.541 9.146 -25.893 1.00 86.31 163 ALA A O 1
ATOM 1238 N N . GLY A 1 164 ? 7.443 7.282 -26.486 1.00 80.69 164 GLY A N 1
ATOM 1239 C CA . GLY A 1 164 ? 7.079 7.740 -27.829 1.00 80.69 164 GLY A CA 1
ATOM 1240 C C . GLY A 1 164 ? 8.206 7.588 -28.862 1.00 80.69 164 GLY A C 1
ATOM 1241 O O . GLY A 1 164 ? 9.099 6.750 -28.723 1.00 80.69 164 GLY A O 1
ATOM 1242 N N . ARG A 1 165 ? 8.147 8.360 -29.962 1.00 75.75 165 ARG A N 1
ATOM 1243 C CA . ARG A 1 165 ? 9.130 8.280 -31.065 1.00 75.75 165 ARG A CA 1
ATOM 1244 C C . ARG A 1 165 ? 10.344 9.190 -30.814 1.00 75.75 165 ARG A C 1
ATOM 1246 O O . ARG A 1 165 ? 10.211 10.250 -30.222 1.00 75.75 165 ARG A O 1
ATOM 1253 N N . MET A 1 166 ? 11.496 8.778 -31.363 1.00 74.00 166 MET A N 1
ATOM 1254 C CA . MET A 1 166 ? 12.810 9.462 -31.355 1.00 74.00 166 MET A CA 1
ATOM 1255 C C . MET A 1 166 ? 13.641 9.393 -30.059 1.00 74.00 166 MET A C 1
AT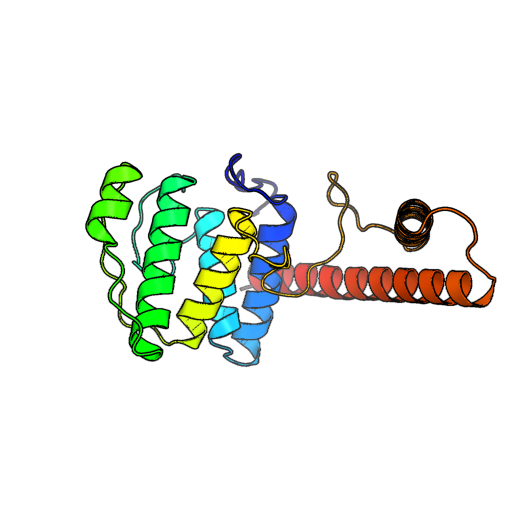OM 1257 O O . MET A 1 166 ? 14.238 10.379 -29.642 1.00 74.00 166 MET A O 1
ATOM 1261 N N . LEU A 1 167 ? 13.788 8.202 -29.473 1.00 84.75 167 LEU A N 1
ATOM 1262 C CA . LEU A 1 167 ? 14.832 7.968 -28.467 1.00 84.75 167 LEU A CA 1
ATOM 1263 C C . LEU A 1 167 ? 16.191 7.687 -29.115 1.00 84.75 167 LEU A C 1
ATOM 1265 O O . LEU A 1 167 ? 16.309 6.751 -29.919 1.00 84.75 167 LEU A O 1
ATOM 1269 N N . GLY A 1 168 ? 17.210 8.448 -28.713 1.00 91.88 168 GLY A N 1
ATOM 1270 C CA . GLY A 1 168 ? 18.605 8.206 -29.082 1.00 91.88 168 GLY A CA 1
ATOM 1271 C C . GLY A 1 168 ? 19.210 6.983 -28.367 1.00 91.88 168 GLY A C 1
ATOM 1272 O O . GLY A 1 168 ? 18.633 6.488 -27.394 1.00 91.88 168 GLY A O 1
ATOM 1273 N N . PRO A 1 169 ? 20.386 6.489 -28.803 1.00 93.62 169 PRO A N 1
ATOM 1274 C CA . PRO A 1 169 ? 21.013 5.296 -28.224 1.00 93.62 169 PRO A CA 1
ATOM 1275 C C . PRO A 1 169 ? 21.234 5.376 -26.706 1.00 93.62 169 PRO A C 1
ATOM 1277 O O . PRO A 1 169 ? 20.931 4.420 -25.998 1.00 93.62 169 PRO A O 1
ATOM 1280 N N . ALA A 1 170 ? 21.685 6.526 -26.193 1.00 93.88 170 ALA A N 1
ATOM 1281 C CA . ALA A 1 170 ? 21.932 6.719 -24.762 1.00 93.88 170 ALA A CA 1
ATOM 1282 C C . ALA A 1 170 ? 20.646 6.632 -23.921 1.00 93.88 170 ALA A C 1
ATOM 1284 O O . ALA A 1 170 ? 20.627 5.982 -22.881 1.00 93.88 170 ALA A O 1
ATOM 1285 N N . GLN A 1 171 ? 19.545 7.221 -24.398 1.00 93.19 171 GLN A N 1
ATOM 1286 C CA . GLN A 1 171 ? 18.254 7.156 -23.707 1.00 93.19 171 GLN A CA 1
ATOM 1287 C C . GLN A 1 171 ? 17.703 5.726 -23.689 1.00 93.19 171 GLN A C 1
ATOM 1289 O O . GLN A 1 171 ? 17.176 5.280 -22.677 1.00 93.19 171 GLN A O 1
ATOM 1294 N N . ARG A 1 172 ? 17.861 4.977 -24.789 1.00 93.50 172 ARG A N 1
ATOM 1295 C CA . ARG A 1 172 ? 17.476 3.558 -24.837 1.00 93.50 172 ARG A CA 1
ATOM 1296 C C . ARG A 1 172 ? 18.302 2.710 -23.872 1.00 93.50 172 ARG A C 1
ATOM 1298 O O . ARG A 1 172 ? 17.737 1.856 -23.197 1.00 93.50 172 ARG A O 1
ATOM 1305 N N . ALA A 1 173 ? 19.611 2.956 -23.793 1.00 95.50 173 ALA A N 1
ATOM 1306 C CA . ALA A 1 173 ? 20.488 2.272 -22.848 1.00 95.50 173 ALA A CA 1
ATOM 1307 C C . ALA A 1 173 ? 20.073 2.542 -21.392 1.00 95.50 173 ALA A C 1
ATOM 1309 O O . ALA A 1 173 ? 20.026 1.604 -20.597 1.00 95.50 173 ALA A O 1
ATOM 1310 N N . GLU A 1 174 ? 19.695 3.780 -21.057 1.00 95.69 174 GLU A N 1
ATOM 1311 C CA . GLU A 1 174 ? 19.211 4.107 -19.711 1.00 95.69 174 GLU A CA 1
ATOM 1312 C C . GLU A 1 174 ? 17.870 3.431 -19.403 1.00 95.69 174 GLU A C 1
ATOM 1314 O O . GLU A 1 174 ? 17.750 2.764 -18.380 1.00 95.69 174 GLU A O 1
ATOM 1319 N N . LEU A 1 175 ? 16.892 3.481 -20.316 1.00 95.31 175 LEU A N 1
ATOM 1320 C CA . LEU A 1 175 ? 15.618 2.771 -20.127 1.00 95.31 175 LEU A CA 1
ATOM 1321 C C . LEU A 1 175 ? 15.816 1.261 -19.956 1.00 95.31 175 LEU A C 1
ATOM 1323 O O . LEU A 1 175 ? 15.103 0.622 -19.178 1.00 95.31 175 LEU A O 1
ATOM 1327 N N . ARG A 1 176 ? 16.780 0.674 -20.676 1.00 97.12 176 ARG A N 1
ATOM 1328 C CA . ARG A 1 176 ? 17.129 -0.738 -20.510 1.00 97.12 176 ARG A CA 1
ATOM 1329 C C . ARG A 1 176 ? 17.696 -1.000 -19.120 1.00 97.12 176 ARG A C 1
ATOM 1331 O O . ARG A 1 176 ? 17.235 -1.907 -18.435 1.00 97.12 176 ARG A O 1
ATOM 1338 N N . ARG A 1 177 ? 18.643 -0.171 -18.685 1.00 97.44 177 ARG A N 1
ATOM 1339 C CA . ARG A 1 177 ? 19.246 -0.259 -17.356 1.00 97.44 177 ARG A CA 1
ATOM 1340 C C . ARG A 1 177 ? 18.199 -0.139 -16.247 1.00 97.44 177 ARG A C 1
ATOM 1342 O O . ARG A 1 177 ? 18.214 -0.934 -15.312 1.00 97.44 177 ARG A O 1
ATOM 1349 N N . GLU A 1 178 ? 17.269 0.808 -16.350 1.00 96.81 178 GLU A N 1
ATOM 1350 C CA . GLU A 1 178 ? 16.161 0.962 -15.399 1.00 96.81 178 GLU A CA 1
ATOM 1351 C C . GLU A 1 178 ? 15.259 -0.281 -15.349 1.00 96.81 178 GLU A C 1
ATOM 1353 O O . GLU A 1 178 ? 14.856 -0.717 -14.263 1.00 96.81 178 GLU A O 1
ATOM 1358 N N . ALA A 1 179 ? 14.965 -0.878 -16.508 1.00 96.94 179 ALA A N 1
ATOM 1359 C CA . ALA A 1 179 ? 14.176 -2.101 -16.608 1.00 96.94 179 ALA A CA 1
ATOM 1360 C C . ALA A 1 179 ? 14.887 -3.301 -15.959 1.00 96.94 179 ALA A C 1
ATOM 1362 O O . ALA A 1 179 ? 14.277 -4.002 -15.147 1.00 96.94 179 ALA A O 1
ATOM 1363 N N . ASP A 1 180 ? 16.181 -3.489 -16.236 1.00 97.81 180 ASP A N 1
ATOM 1364 C CA . ASP A 1 180 ? 17.002 -4.546 -15.634 1.00 97.81 180 ASP A CA 1
ATOM 1365 C C . ASP A 1 180 ? 17.083 -4.382 -14.102 1.00 97.81 180 ASP A C 1
ATOM 1367 O O . ASP A 1 180 ? 16.866 -5.335 -13.347 1.00 97.81 180 ASP A O 1
ATOM 1371 N N . LEU A 1 181 ? 17.306 -3.154 -13.614 1.00 97.62 181 LEU A N 1
ATOM 1372 C CA . LEU A 1 181 ? 17.329 -2.846 -12.179 1.00 97.62 181 LEU A CA 1
ATOM 1373 C C . LEU A 1 181 ? 15.978 -3.112 -11.503 1.00 97.62 181 LEU A C 1
ATOM 1375 O O . LEU A 1 181 ? 15.933 -3.619 -10.376 1.00 97.62 181 LEU A O 1
ATOM 1379 N N . THR A 1 182 ? 14.877 -2.786 -12.179 1.00 96.12 182 THR A N 1
ATOM 1380 C CA . THR A 1 182 ? 13.518 -3.008 -11.671 1.00 96.12 182 THR A CA 1
ATOM 1381 C C . THR A 1 182 ? 13.176 -4.496 -11.613 1.00 96.12 182 THR A C 1
ATOM 1383 O O . THR A 1 182 ? 12.620 -4.950 -10.607 1.00 96.12 182 THR A O 1
ATOM 1386 N N . ALA A 1 183 ? 13.545 -5.274 -12.634 1.00 97.44 183 ALA A N 1
ATOM 1387 C CA . ALA A 1 183 ? 13.362 -6.724 -12.647 1.00 97.44 183 ALA A CA 1
ATOM 1388 C C . ALA A 1 183 ? 14.179 -7.397 -11.531 1.00 97.44 183 ALA A C 1
ATOM 1390 O O . ALA A 1 183 ? 13.624 -8.143 -10.722 1.00 97.44 183 ALA A O 1
ATOM 1391 N N . ALA A 1 184 ? 15.464 -7.051 -11.398 1.00 97.75 184 ALA A N 1
ATOM 1392 C CA . ALA A 1 184 ? 16.327 -7.575 -10.338 1.00 97.75 184 ALA A CA 1
ATOM 1393 C C . ALA A 1 184 ? 15.822 -7.199 -8.932 1.00 97.75 184 ALA A C 1
ATOM 1395 O O . ALA A 1 184 ? 15.855 -8.009 -8.003 1.00 97.75 184 ALA A O 1
ATOM 1396 N N . ARG A 1 185 ? 15.313 -5.970 -8.749 1.00 97.56 185 ARG A N 1
ATOM 1397 C CA . ARG A 1 185 ? 14.657 -5.570 -7.495 1.00 97.56 185 ARG A CA 1
ATOM 1398 C C . ARG A 1 185 ? 13.406 -6.409 -7.232 1.00 97.56 185 ARG A C 1
ATOM 1400 O O . ARG A 1 185 ? 13.240 -6.858 -6.103 1.00 97.56 185 ARG A O 1
ATOM 1407 N N . SER A 1 186 ? 12.570 -6.640 -8.242 1.00 97.00 186 SER A N 1
ATOM 1408 C CA . SER A 1 186 ? 11.339 -7.428 -8.096 1.00 97.00 186 SER A CA 1
ATOM 1409 C C . SER A 1 186 ? 11.632 -8.872 -7.686 1.00 97.00 186 SER A C 1
ATOM 1411 O O . SER A 1 186 ? 10.995 -9.368 -6.763 1.00 97.00 186 SER A O 1
ATOM 1413 N N . GLN A 1 187 ? 12.658 -9.496 -8.271 1.00 97.62 187 GLN A N 1
ATOM 1414 C CA . GLN A 1 187 ? 13.123 -10.834 -7.883 1.00 97.62 187 GLN A CA 1
ATOM 1415 C C . GLN A 1 187 ? 13.577 -10.894 -6.419 1.00 97.62 187 GLN A C 1
ATOM 1417 O O . GLN A 1 187 ? 13.196 -11.805 -5.686 1.00 97.62 187 GLN A O 1
ATOM 1422 N N . ARG A 1 188 ? 14.355 -9.905 -5.956 1.00 97.88 188 ARG A N 1
ATOM 1423 C CA . ARG A 1 188 ? 14.781 -9.837 -4.546 1.00 97.88 188 ARG A CA 1
ATOM 1424 C C . ARG A 1 188 ? 13.604 -9.661 -3.589 1.00 97.88 188 ARG A C 1
ATOM 1426 O O . ARG A 1 188 ? 13.577 -10.300 -2.542 1.00 97.88 188 ARG A O 1
ATOM 1433 N N . LEU A 1 189 ? 12.647 -8.801 -3.939 1.00 97.75 189 LEU A N 1
ATOM 1434 C CA . LEU A 1 189 ? 11.453 -8.573 -3.124 1.00 97.75 189 LEU A CA 1
ATOM 1435 C C . LEU A 1 189 ? 10.569 -9.825 -3.068 1.00 97.75 189 LEU A C 1
ATOM 1437 O O . LEU A 1 189 ? 10.123 -10.194 -1.989 1.00 97.75 189 LEU A O 1
ATOM 1441 N N . GLU A 1 190 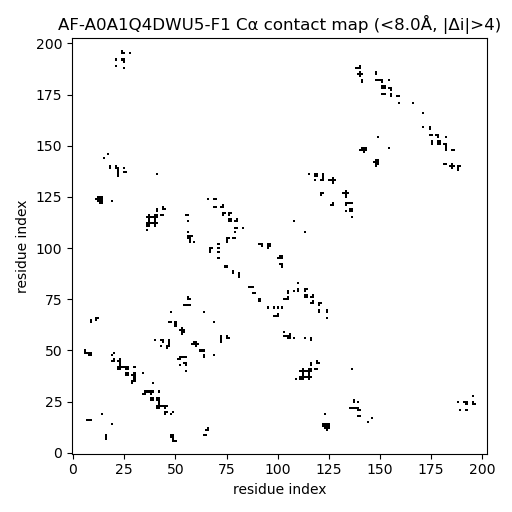? 10.372 -10.524 -4.188 1.00 96.62 190 GLU A N 1
ATOM 1442 C CA . GLU A 1 190 ? 9.633 -11.790 -4.205 1.00 96.62 190 GLU A CA 1
ATOM 1443 C C . GLU A 1 190 ? 10.318 -12.861 -3.350 1.00 96.62 190 GLU A C 1
ATOM 1445 O O . GLU A 1 190 ? 9.668 -13.497 -2.522 1.00 96.62 190 GLU A O 1
ATOM 1450 N N . ALA A 1 191 ? 11.637 -13.029 -3.493 1.00 97.12 191 ALA A N 1
ATOM 1451 C CA . ALA A 1 191 ? 12.394 -13.963 -2.666 1.00 97.12 191 ALA A CA 1
ATOM 1452 C C . ALA A 1 191 ? 12.216 -13.658 -1.169 1.00 97.12 191 ALA A C 1
ATOM 1454 O O . ALA A 1 191 ? 12.024 -14.577 -0.372 1.00 97.12 191 ALA A O 1
ATOM 1455 N N . ARG A 1 192 ? 12.202 -12.369 -0.799 1.00 96.88 192 ARG A N 1
ATOM 1456 C CA . ARG A 1 192 ? 11.954 -11.920 0.574 1.00 96.88 192 ARG A CA 1
ATOM 1457 C C . ARG A 1 192 ? 10.534 -12.234 1.049 1.00 96.88 192 ARG A C 1
ATOM 1459 O O . ARG A 1 192 ? 10.374 -12.706 2.172 1.00 96.88 192 ARG A O 1
ATOM 1466 N N . VAL A 1 193 ? 9.514 -12.018 0.216 1.00 95.44 193 VAL A N 1
ATOM 1467 C CA . VAL A 1 193 ? 8.123 -12.402 0.529 1.00 95.44 193 VAL A CA 1
ATOM 1468 C C . VAL A 1 193 ? 8.036 -1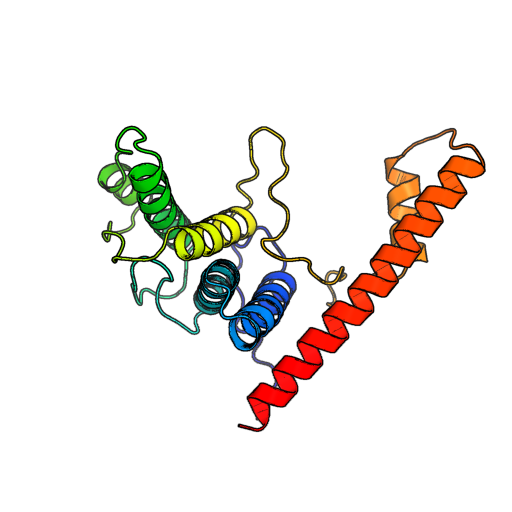3.903 0.811 1.00 95.44 193 VAL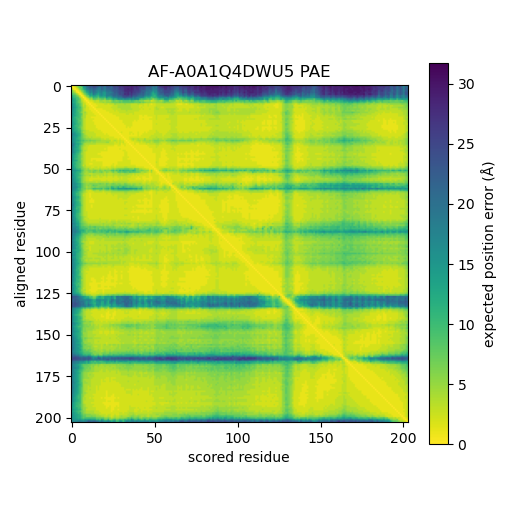 A C 1
ATOM 1470 O O . VAL A 1 193 ? 7.522 -14.303 1.856 1.00 95.44 193 VAL A O 1
ATOM 1473 N N . LEU A 1 194 ? 8.597 -14.736 -0.071 1.00 95.00 194 LEU A N 1
ATOM 1474 C CA . LEU A 1 194 ? 8.586 -16.194 0.079 1.00 95.00 194 LEU A CA 1
ATOM 1475 C C . LEU A 1 194 ? 9.347 -16.658 1.331 1.00 95.00 194 LEU A C 1
ATOM 1477 O O . LEU A 1 194 ? 8.918 -17.590 2.011 1.00 95.00 194 LEU A O 1
ATOM 1481 N N . GLU A 1 195 ? 10.472 -16.020 1.654 1.00 95.75 195 GLU A N 1
ATOM 1482 C CA . GLU A 1 195 ? 11.234 -16.284 2.878 1.00 95.75 195 GLU A CA 1
ATOM 1483 C C . GLU A 1 195 ? 10.388 -16.012 4.132 1.00 95.75 195 GLU A C 1
ATOM 1485 O O . GLU A 1 195 ? 10.286 -16.874 5.009 1.00 95.75 195 GLU A O 1
ATOM 1490 N N . LEU A 1 196 ? 9.736 -14.848 4.196 1.00 94.50 196 LEU A N 1
ATOM 1491 C CA . LEU A 1 196 ? 8.909 -14.441 5.334 1.00 94.50 196 LEU A CA 1
ATOM 1492 C C . LEU A 1 196 ? 7.687 -15.352 5.510 1.00 94.50 196 LEU A C 1
ATOM 1494 O O . LEU A 1 196 ? 7.388 -15.762 6.633 1.00 94.50 196 LEU A O 1
ATOM 1498 N N . GLN A 1 197 ? 7.043 -15.744 4.409 1.00 92.19 197 GLN A N 1
ATOM 1499 C CA . GLN A 1 197 ? 5.940 -16.710 4.412 1.00 92.19 197 GLN A CA 1
ATOM 1500 C C . GLN A 1 197 ? 6.366 -18.074 4.965 1.00 92.19 197 GLN A C 1
ATOM 1502 O O . GLN A 1 197 ? 5.683 -18.658 5.812 1.00 92.19 197 GLN A O 1
ATOM 1507 N N . ARG A 1 198 ? 7.522 -18.588 4.524 1.00 92.69 198 ARG A N 1
ATOM 1508 C CA . ARG A 1 198 ? 8.072 -19.859 5.022 1.00 92.69 198 ARG A CA 1
ATOM 1509 C C . ARG A 1 198 ? 8.429 -19.776 6.499 1.00 92.69 198 ARG A C 1
ATOM 1511 O O . ARG A 1 198 ? 8.152 -20.720 7.232 1.00 92.69 198 ARG A O 1
ATOM 1518 N N . ALA A 1 199 ? 9.028 -18.669 6.934 1.00 89.75 199 ALA A N 1
ATOM 1519 C CA . ALA A 1 199 ? 9.371 -18.455 8.335 1.00 89.75 199 ALA A CA 1
ATOM 1520 C C . ALA A 1 199 ? 8.120 -18.412 9.226 1.00 89.75 199 ALA A C 1
ATOM 1522 O O . ALA A 1 199 ? 8.134 -18.977 10.314 1.00 89.75 199 ALA A O 1
ATOM 1523 N N . ALA A 1 200 ? 7.035 -17.792 8.754 1.00 85.62 200 ALA A N 1
ATOM 1524 C CA . ALA A 1 200 ? 5.760 -17.747 9.468 1.00 85.62 200 ALA A CA 1
ATOM 1525 C C . ALA A 1 200 ? 5.023 -19.095 9.493 1.00 85.62 200 ALA A C 1
ATOM 1527 O O . ALA A 1 200 ? 4.276 -19.353 10.421 1.00 85.62 200 ALA A O 1
ATOM 1528 N N . SER A 1 201 ? 5.245 -19.966 8.504 1.00 80.75 201 SER A N 1
ATOM 1529 C CA . SER A 1 201 ? 4.607 -21.293 8.441 1.00 80.75 201 SER A CA 1
ATOM 1530 C C . SER A 1 201 ? 5.290 -22.356 9.315 1.00 80.75 201 SER A C 1
ATOM 1532 O O . SER A 1 201 ? 4.791 -23.475 9.412 1.00 80.75 201 SER A O 1
ATOM 1534 N N . ARG A 1 202 ? 6.471 -22.053 9.870 1.00 76.44 202 ARG A N 1
ATOM 1535 C CA . ARG A 1 202 ? 7.274 -22.969 10.700 1.00 76.44 202 ARG A CA 1
ATOM 1536 C C . ARG A 1 202 ? 7.189 -22.677 12.201 1.00 76.44 202 ARG A C 1
ATOM 1538 O O . ARG A 1 202 ? 7.718 -23.473 12.973 1.00 76.44 202 ARG A O 1
ATOM 1545 N N . GLY A 1 203 ? 6.625 -21.534 12.582 1.00 54.19 203 GLY A N 1
ATOM 1546 C CA . GLY A 1 203 ? 6.349 -21.166 13.973 1.00 54.19 203 GLY A CA 1
ATOM 1547 C C . GLY A 1 203 ? 4.892 -21.423 14.298 1.00 54.19 203 GLY A C 1
ATOM 1548 O O . GLY A 1 203 ? 4.633 -21.777 15.464 1.00 54.19 203 GLY A O 1
#

Mean predicted aligned error: 5.7 Å

pLDDT: mean 89.34, std 13.35, range [30.0, 98.12]

Radius of gyration: 18.86 Å; Cα contacts (8 Å, |Δi|>4): 280; chains: 1; bounding box: 45×49×52 Å

Sequence (203 aa):
MVTSALLAAPSWLAVPAASVFDALWLAFGDWRHSRDLHAGGVAVTAAWLCGCRPGPVTERFEGPVTSALAESERVAAQLVLDEWAGAPRFPAEEYCEELGVMFVAPRPVSREWASGAHRTLRWALGRYGSDGRVGPPVPLPRRRDDGSLVPADELYGASLSRAGRMLGPAQRAELRREADLTAARSQRLEARVLELQRAASRG

Secondary structure (DSSP, 8-state):
---S------TT-SS-HHHHHHHHHHHHHHHHHH--HHHHHHHHHHHHHTTSSS-TTT----SS--HHHHHHHHHHHHHHHHHHHTPPPP-HHHHHHHTTS---PPPS--HHHHHHHHHHHHHHTT---TTS----SS----B-TTSPBPPHHHHHHHHHHHH-S---HHHHHHHHHHHHHHHHHHHHHHHHHHHHHHHHT--

Foldseek 3Di:
DPPDPPLVQDPLWPDASVQLLLLLLVLVVCCVPPVQLLSVLQNQLSCVSSLNAAQLFQRHNDDDCDLLNLVLSLVLLVQQLCVVVVHDDDPSQVVSVVSVHHHGHTDDDDNSSSNSNNLQSCNRNCVADVVSDSDHSDDAFDADSVRHGDALVNQLVVVDVVVDDDDDPVNSVVSSVVSNVNSVVNVVSVVSSVVSVVVVVVD